Protein AF-A0A259ETI8-F1 (afdb_monomer_lite)

Secondary structure (DSSP, 8-state):
----TT----SSSSS-HHHHHHHHHHHHHHHHHHHHHHHHHHHHHHHHHHHHHHHHHHHS-TT--S--HHHHHHHHHHHHHHHHHHHHHHHHHHHHHHHHHHHHHHHHHHHHHHHHHHHHHHHHHHHHHHHHHHHHHHHHHHHHHHHHHHHHHHHHHHHHHHHHHHHHHTSTTGGGS-----HHHHHHHHHHHHHHHHHHHHHHHHHHHHHHHTTHHHHHHHHHHHHHHHHHHHHHHHHHHHHTTTHHHHHHHHHHHHHH-TTS-TT---PPPPHHHHHHHHHHHHHHHHT-

Foldseek 3Di:
DDDDPPPDPPPDDPDFPLRVLVVVLVVLVVVLVVLVVVLVVLVVQLVVLVVVLVVVVVPDDPPDDDDDPVNVVSVVSNVVSVVSNVVSVVSNVVSVVSNVVSVLLNCLVVLLVVLVVLLVVLVVLVVVLVVVLVVLVVVLVVLVVQLVVLVVQLVVLVVVLVVVVVVQVVDPPNPPDDDDRPPSNVVSVVSNVVSVVVNVVSVVVSVVSVVVCPCSVVSNVVSVVSNVSSVVSVVVSVVSSVCVVVVVVQLVVLVVVCVVPVPGDSVDDDDDDDPVVVVVVVVVVVVVSVVD

pLDDT: mean 88.19, std 14.14, range [33.75, 98.12]

Radius of gyration: 41.2 Å; chains: 1; bounding box: 85×80×112 Å

Sequence (292 aa):
MRLNPFSKKSAGSSSGYYARIKAEFDQAERELAKTRKAHAQAQADYDAERAEYQRIKDSLNPRRVERSPQEDRQWARVTAAHDIVQPLASQLRSLEEQVRELRPIVEAPAKLQEAQAALKALSQKDRQTQAERERLQGQIAKIEARLAKAEVKVKEETLVASQQWADSTDSDEAAQTAFAPPAALMQAEIEVRMAKTSLEALQQQLQAVDASRVDLPQARHDARRAYQYARYLVSDIEMREQLEPLLPVIARATSAAYDWSPYLEQRKHVIKLSDELVAQASRQLDAELEQL

Structure (mmCIF, N/CA/C/O backbone):
data_AF-A0A259ETI8-F1
#
_entry.id   AF-A0A259ETI8-F1
#
loop_
_atom_site.group_PDB
_atom_site.id
_atom_site.type_symbol
_atom_site.label_atom_id
_atom_site.label_alt_id
_atom_site.label_comp_id
_atom_site.label_asym_id
_atom_site.label_entity_id
_atom_site.label_seq_id
_atom_site.pdbx_PDB_ins_code
_atom_site.Cartn_x
_atom_site.Cartn_y
_atom_site.Cartn_z
_atom_site.occupancy
_atom_site.B_iso_or_equiv
_atom_site.auth_seq_id
_atom_site.auth_comp_id
_atom_site.auth_asym_id
_atom_site.auth_atom_id
_atom_site.pdbx_PDB_model_num
ATOM 1 N N . MET A 1 1 ? -28.948 24.422 -8.466 1.00 33.75 1 MET A N 1
ATOM 2 C CA . MET A 1 1 ? -28.728 23.720 -9.750 1.00 33.75 1 MET A CA 1
ATOM 3 C C . MET A 1 1 ? -27.524 22.805 -9.586 1.00 33.75 1 MET A C 1
ATOM 5 O O . MET A 1 1 ? -26.441 23.306 -9.320 1.00 33.75 1 MET A O 1
ATOM 9 N N . ARG A 1 2 ? -27.715 21.480 -9.637 1.00 35.41 2 ARG A N 1
ATOM 10 C CA . ARG A 1 2 ? -26.613 20.505 -9.595 1.00 35.41 2 ARG A CA 1
ATOM 11 C C . ARG A 1 2 ? -25.928 20.502 -10.963 1.00 35.41 2 ARG A C 1
ATOM 13 O O . ARG A 1 2 ? -26.500 19.998 -11.924 1.00 35.41 2 ARG A O 1
ATOM 20 N N . LEU A 1 3 ? -24.746 21.103 -11.059 1.00 42.19 3 LEU A N 1
ATOM 21 C CA . LEU A 1 3 ? -23.876 20.951 -12.223 1.00 42.19 3 LEU A CA 1
ATOM 22 C C . LEU A 1 3 ? -23.256 19.553 -12.149 1.00 42.19 3 LEU A C 1
ATOM 24 O O . LEU A 1 3 ? -22.399 19.293 -11.314 1.00 42.19 3 LEU A O 1
ATOM 28 N N . ASN A 1 4 ? -23.756 18.644 -12.984 1.00 36.78 4 ASN A N 1
ATOM 29 C CA . ASN A 1 4 ? -23.144 17.344 -13.236 1.00 36.78 4 ASN A CA 1
ATOM 30 C C . ASN A 1 4 ? -21.788 17.566 -13.932 1.00 36.78 4 ASN A C 1
ATOM 32 O O . ASN A 1 4 ? -21.791 18.045 -15.067 1.00 36.78 4 ASN A O 1
ATOM 36 N N . PRO A 1 5 ? -20.645 17.179 -13.339 1.00 47.66 5 PRO A N 1
ATOM 37 C CA . PRO A 1 5 ? -19.340 17.330 -13.987 1.00 47.66 5 PRO A CA 1
ATOM 38 C C . PRO A 1 5 ? -19.081 16.284 -15.091 1.00 47.66 5 PRO A C 1
ATOM 40 O O . PRO A 1 5 ? -18.037 16.312 -15.729 1.00 47.66 5 PRO A O 1
ATOM 43 N N . PHE A 1 6 ? -20.029 15.380 -15.373 1.00 55.75 6 PHE A N 1
ATOM 44 C CA . PHE A 1 6 ? -19.848 14.284 -16.338 1.00 55.75 6 PHE A CA 1
ATOM 45 C C . PHE A 1 6 ? -20.495 14.498 -17.714 1.00 55.75 6 PHE A C 1
ATOM 47 O O . PHE A 1 6 ? -20.444 13.603 -18.557 1.00 55.75 6 PHE A O 1
ATOM 54 N N . SER A 1 7 ? -21.087 15.663 -17.999 1.00 41.25 7 SER A N 1
ATOM 55 C CA . SER A 1 7 ? -21.644 15.937 -19.331 1.00 41.25 7 SER A CA 1
ATOM 56 C C . SER A 1 7 ? -20.811 16.960 -20.095 1.00 41.25 7 SER A C 1
ATOM 58 O O . SER A 1 7 ? -21.146 18.143 -20.119 1.00 41.25 7 SER A O 1
ATOM 60 N N . LYS A 1 8 ? -19.743 16.480 -20.740 1.00 41.62 8 LYS A N 1
ATOM 61 C CA . LYS A 1 8 ? -19.393 16.770 -22.144 1.00 41.62 8 LYS A CA 1
ATOM 62 C C . LYS A 1 8 ? -18.046 16.121 -22.467 1.00 41.62 8 LYS A C 1
ATOM 64 O O . LYS A 1 8 ? -16.991 16.700 -22.254 1.00 41.62 8 LYS A O 1
ATOM 69 N N . LYS A 1 9 ? -18.111 14.921 -23.051 1.00 45.47 9 LYS A N 1
ATOM 70 C CA . LYS A 1 9 ? -17.072 14.436 -23.965 1.00 45.47 9 LYS A CA 1
ATOM 71 C C . LYS A 1 9 ? -16.970 15.459 -25.102 1.00 45.47 9 LYS A C 1
ATOM 73 O O . LYS A 1 9 ? -17.832 15.471 -25.979 1.00 45.47 9 LYS A O 1
ATOM 78 N N . SER A 1 10 ? -15.985 16.350 -25.069 1.00 38.44 10 SER A N 1
ATOM 79 C CA . SER A 1 10 ? -15.610 17.124 -26.249 1.00 38.44 10 SER A CA 1
ATOM 80 C C . SER A 1 10 ? -14.895 16.178 -27.211 1.00 38.44 10 SER A C 1
ATOM 82 O O . SER A 1 10 ? -13.828 15.636 -26.933 1.00 38.44 10 SER A O 1
ATOM 84 N N . ALA A 1 11 ? -15.560 15.920 -28.331 1.00 38.56 11 ALA A N 1
ATOM 85 C CA . ALA A 1 11 ? -15.029 15.189 -29.462 1.00 38.56 11 ALA A CA 1
ATOM 86 C C . ALA A 1 11 ? -13.796 15.921 -30.017 1.00 38.56 11 ALA A C 1
ATOM 88 O O . ALA A 1 11 ? -13.891 17.104 -30.340 1.00 38.56 11 ALA A O 1
ATOM 89 N N . GLY A 1 12 ? -12.661 15.221 -30.130 1.00 36.62 12 GLY A N 1
ATOM 90 C CA . GLY A 1 12 ? -11.491 15.740 -30.846 1.00 36.62 12 GLY A CA 1
ATOM 91 C C . GLY A 1 12 ? -10.108 15.487 -30.241 1.00 36.62 12 GLY A C 1
ATOM 92 O O . GLY A 1 12 ? -9.178 16.159 -30.653 1.00 36.62 12 GLY A O 1
ATOM 93 N N . SER A 1 13 ? -9.925 14.569 -29.289 1.00 39.41 13 SER A N 1
ATOM 94 C CA . SER A 1 13 ? -8.622 13.926 -29.052 1.00 39.41 13 SER A CA 1
ATOM 95 C C . SER A 1 13 ? -8.831 12.635 -28.267 1.00 39.41 13 SER A C 1
ATOM 97 O O . SER A 1 13 ? -9.558 12.589 -27.277 1.00 39.41 13 SER A O 1
ATOM 99 N N . SER A 1 14 ? -8.258 11.556 -28.773 1.00 45.19 14 SER A N 1
ATOM 100 C CA . SER A 1 14 ? -8.254 10.224 -28.189 1.00 45.19 14 SER A CA 1
ATOM 101 C C . SER A 1 14 ? -7.644 10.226 -26.784 1.00 45.19 14 SER A C 1
ATOM 103 O O . SER A 1 14 ? -6.476 10.571 -26.647 1.00 45.19 14 SER A O 1
ATOM 105 N N . SER A 1 15 ? -8.394 9.722 -25.796 1.00 56.00 15 SER A N 1
ATOM 106 C CA . SER A 1 15 ? -7.891 9.287 -24.482 1.00 56.00 15 SER A CA 1
ATOM 107 C C . SER A 1 15 ? -7.354 10.419 -23.577 1.00 56.00 15 SER A C 1
ATOM 109 O O . SER A 1 15 ? -6.314 11.012 -23.852 1.00 56.00 15 SER A O 1
ATOM 111 N N . GLY A 1 16 ? -8.061 10.723 -22.477 1.00 80.44 16 GLY A N 1
ATOM 112 C CA . GLY A 1 16 ? -7.645 11.741 -21.493 1.00 80.44 16 GLY A CA 1
ATOM 113 C C . GLY A 1 16 ? -6.244 11.495 -20.913 1.00 80.44 16 GLY A C 1
ATOM 114 O O . GLY A 1 16 ? -5.705 10.393 -21.053 1.00 80.44 16 GLY A O 1
ATOM 115 N N . TYR A 1 17 ? -5.652 12.516 -20.275 1.00 89.94 17 TYR A N 1
ATOM 116 C CA . TYR A 1 17 ? -4.287 12.475 -19.726 1.00 89.94 17 TYR A CA 1
ATOM 117 C C . TYR A 1 17 ? -3.977 11.172 -18.975 1.00 89.94 17 TYR A C 1
ATOM 119 O O . TYR A 1 17 ? -2.989 10.518 -19.307 1.00 89.94 17 TYR A O 1
ATOM 127 N N . TYR A 1 18 ? -4.839 10.719 -18.054 1.00 91.50 18 TYR A N 1
ATOM 128 C CA . TYR A 1 18 ? -4.590 9.476 -17.314 1.00 91.50 18 TYR A CA 1
ATOM 129 C C . TYR A 1 18 ? -4.459 8.258 -18.230 1.00 91.50 18 TYR A C 1
ATOM 131 O O . TYR A 1 18 ? -3.558 7.434 -18.083 1.00 91.50 18 TYR A O 1
ATOM 139 N N . ALA A 1 19 ? -5.356 8.140 -19.204 1.00 91.75 19 ALA A N 1
ATOM 140 C CA . ALA A 1 19 ? -5.390 6.993 -20.092 1.00 91.75 19 ALA A CA 1
ATOM 141 C C . ALA A 1 19 ? -4.213 6.997 -21.088 1.00 91.75 19 ALA A C 1
ATOM 143 O O . ALA A 1 19 ? -3.754 5.926 -21.484 1.00 91.75 19 ALA A O 1
ATOM 144 N N . ARG A 1 20 ? -3.670 8.172 -21.436 1.00 93.44 20 ARG A N 1
ATOM 145 C CA . ARG A 1 20 ? -2.390 8.290 -22.157 1.00 93.44 20 ARG A CA 1
ATOM 146 C C . ARG A 1 20 ? -1.217 7.816 -21.303 1.00 93.44 20 ARG A C 1
ATOM 148 O O . ARG A 1 20 ? -0.478 6.946 -21.746 1.00 93.44 20 ARG A O 1
ATOM 155 N N . ILE A 1 21 ? -1.103 8.316 -20.073 1.00 94.75 21 ILE A N 1
ATOM 156 C CA . ILE A 1 21 ? -0.051 7.911 -19.127 1.00 94.75 21 ILE A CA 1
ATOM 157 C C . ILE A 1 21 ? -0.089 6.403 -18.864 1.00 94.75 21 ILE A C 1
ATOM 159 O O . ILE A 1 21 ? 0.948 5.744 -18.845 1.00 94.75 21 ILE A O 1
ATOM 163 N N . LYS A 1 22 ? -1.286 5.827 -18.729 1.00 95.19 22 LYS A N 1
ATOM 164 C CA . LYS A 1 22 ? -1.459 4.381 -18.588 1.00 95.19 22 LYS A CA 1
ATOM 165 C C . LYS A 1 22 ? -0.964 3.615 -19.817 1.00 95.19 22 LYS A C 1
ATOM 167 O O . LYS A 1 22 ? -0.262 2.622 -19.668 1.00 95.19 22 LYS A O 1
ATOM 172 N N . ALA A 1 23 ? -1.286 4.081 -21.023 1.00 96.00 23 ALA A N 1
ATOM 173 C CA . ALA A 1 23 ? -0.799 3.454 -22.249 1.00 96.00 23 ALA A CA 1
ATOM 174 C C . ALA A 1 23 ? 0.734 3.545 -22.385 1.00 96.00 23 ALA A C 1
ATOM 176 O O . ALA A 1 23 ? 1.365 2.569 -22.792 1.00 96.00 23 ALA A O 1
ATOM 177 N N . GLU A 1 24 ? 1.327 4.686 -22.016 1.00 96.25 24 GLU A N 1
ATOM 178 C CA . GLU A 1 24 ? 2.783 4.881 -21.974 1.00 96.25 24 GLU A CA 1
ATOM 179 C C . GLU A 1 24 ? 3.450 3.941 -20.964 1.00 96.25 24 GLU A C 1
ATOM 181 O O . GLU A 1 24 ? 4.457 3.315 -21.287 1.00 96.25 24 GLU A O 1
ATOM 186 N N . PHE A 1 25 ? 2.858 3.776 -19.779 1.00 97.56 25 PHE A N 1
ATOM 187 C CA . PHE A 1 25 ? 3.317 2.825 -18.768 1.00 97.56 25 PHE A CA 1
ATOM 188 C C . PHE A 1 25 ? 3.269 1.379 -19.279 1.00 97.56 25 PHE A C 1
ATOM 190 O O . PHE A 1 25 ? 4.287 0.690 -19.260 1.00 97.56 25 PHE A O 1
ATOM 197 N N . ASP A 1 26 ? 2.130 0.941 -19.827 1.00 97.06 26 ASP A N 1
ATOM 198 C CA . ASP A 1 26 ? 1.964 -0.414 -20.368 1.00 97.06 26 ASP A CA 1
ATOM 199 C C . ASP A 1 26 ? 2.932 -0.681 -21.541 1.00 97.06 26 ASP A C 1
ATOM 201 O O . ASP A 1 26 ? 3.395 -1.803 -21.768 1.00 97.06 26 ASP A O 1
ATOM 205 N N . GLN A 1 27 ? 3.237 0.340 -22.347 1.00 97.25 27 GLN A N 1
ATOM 206 C CA . GLN A 1 27 ? 4.253 0.252 -23.394 1.00 97.25 27 GLN A CA 1
ATOM 207 C C . GLN A 1 27 ? 5.665 0.141 -22.806 1.00 97.25 27 GLN A C 1
ATOM 209 O O . GLN A 1 27 ? 6.416 -0.742 -23.226 1.00 97.25 27 GLN A O 1
ATOM 214 N N . ALA A 1 28 ? 6.012 0.985 -21.833 1.00 97.12 28 ALA A N 1
ATOM 215 C CA . ALA A 1 28 ? 7.313 0.967 -21.176 1.00 97.12 28 ALA A CA 1
ATOM 216 C C . ALA A 1 28 ? 7.575 -0.373 -20.472 1.00 97.12 28 ALA A C 1
ATOM 218 O O . ALA A 1 28 ? 8.664 -0.922 -20.610 1.00 97.12 28 ALA A O 1
ATOM 219 N N . GLU A 1 29 ? 6.578 -0.965 -19.805 1.00 97.56 29 GLU A N 1
ATOM 220 C CA . GLU A 1 29 ? 6.717 -2.288 -19.181 1.00 97.56 29 GLU A CA 1
ATOM 221 C C . GLU A 1 29 ? 6.954 -3.405 -20.208 1.00 97.56 29 GLU A C 1
ATOM 223 O O . GLU A 1 29 ? 7.806 -4.276 -20.000 1.00 97.56 29 GLU A O 1
ATOM 228 N N . ARG A 1 30 ? 6.252 -3.372 -21.350 1.00 97.62 30 ARG A N 1
ATOM 229 C CA . ARG A 1 30 ? 6.460 -4.344 -22.437 1.00 97.62 30 ARG A CA 1
ATOM 230 C C . ARG A 1 30 ? 7.861 -4.237 -23.038 1.00 97.62 30 ARG A C 1
ATOM 232 O O . ARG A 1 30 ? 8.530 -5.260 -23.207 1.00 97.62 30 ARG A O 1
ATOM 239 N N . GLU A 1 31 ? 8.322 -3.024 -23.330 1.00 97.12 31 GLU A N 1
ATOM 240 C CA . GLU A 1 31 ? 9.671 -2.803 -23.863 1.00 97.12 31 GLU A CA 1
ATOM 241 C C . GLU A 1 31 ? 10.758 -3.097 -22.824 1.00 97.12 31 GLU A C 1
ATOM 243 O O . GLU A 1 31 ? 11.802 -3.644 -23.181 1.00 97.12 31 GLU A O 1
ATOM 248 N N . LEU A 1 32 ? 10.508 -2.837 -21.537 1.00 97.19 32 LEU A N 1
ATOM 249 C CA . LEU A 1 32 ? 11.412 -3.209 -20.449 1.00 97.19 32 LEU A CA 1
ATOM 250 C C . LEU A 1 32 ? 11.579 -4.729 -20.376 1.00 97.19 32 LEU A C 1
ATOM 252 O O . LEU A 1 32 ? 12.705 -5.222 -20.331 1.00 97.19 32 LEU A O 1
ATOM 256 N N . ALA A 1 33 ? 10.479 -5.486 -20.418 1.00 97.00 33 ALA A N 1
ATOM 257 C CA . ALA A 1 33 ? 10.522 -6.947 -20.401 1.00 97.00 33 ALA A CA 1
ATOM 258 C C . ALA A 1 33 ? 11.289 -7.511 -21.610 1.00 97.00 33 ALA A C 1
ATOM 260 O O . ALA A 1 33 ? 12.136 -8.400 -21.467 1.00 97.00 33 ALA A O 1
ATOM 261 N N . LYS A 1 34 ? 11.036 -6.959 -22.802 1.00 97.50 34 LYS A N 1
ATOM 262 C CA . LYS A 1 34 ? 11.722 -7.338 -24.043 1.00 97.50 34 LYS A CA 1
ATOM 263 C C . LYS A 1 34 ? 13.218 -7.011 -23.995 1.00 97.50 34 LYS A C 1
ATOM 265 O O . LYS A 1 34 ? 14.039 -7.888 -24.265 1.00 97.50 34 LYS A O 1
ATOM 270 N N . THR A 1 35 ? 13.572 -5.787 -23.610 1.00 97.06 35 THR A N 1
ATOM 271 C CA . THR A 1 35 ? 14.963 -5.314 -23.511 1.00 97.06 35 THR A CA 1
ATOM 272 C C . THR A 1 35 ? 15.728 -6.078 -22.442 1.00 97.06 35 THR A C 1
ATOM 274 O O . THR A 1 35 ? 16.864 -6.473 -22.678 1.00 97.06 35 THR A O 1
ATOM 277 N N . ARG A 1 36 ? 15.103 -6.392 -21.301 1.00 97.69 36 ARG A N 1
ATOM 278 C CA . ARG A 1 36 ? 15.715 -7.220 -20.253 1.00 97.69 36 ARG A CA 1
ATOM 279 C C . ARG A 1 36 ? 16.052 -8.621 -20.759 1.00 97.69 36 ARG A C 1
ATOM 281 O O . ARG A 1 36 ? 17.140 -9.115 -20.476 1.00 97.69 36 ARG A O 1
ATOM 288 N N . LYS A 1 37 ? 15.167 -9.245 -21.545 1.00 97.69 37 LYS A N 1
ATOM 289 C CA . LYS A 1 37 ? 15.452 -10.543 -22.178 1.00 97.69 37 LYS A CA 1
ATOM 290 C C . LYS A 1 37 ? 16.598 -10.443 -23.192 1.00 97.69 37 LYS A C 1
ATOM 292 O O . LYS A 1 37 ? 17.486 -11.290 -23.179 1.00 97.69 37 LYS A O 1
ATOM 297 N N . ALA A 1 38 ? 16.593 -9.414 -24.040 1.00 96.56 38 ALA A N 1
ATOM 298 C CA . ALA A 1 38 ? 17.652 -9.186 -25.025 1.00 96.56 38 ALA A CA 1
ATOM 299 C C . ALA A 1 38 ? 19.012 -8.917 -24.359 1.00 96.56 38 ALA A C 1
ATOM 301 O O . ALA A 1 38 ? 20.013 -9.503 -24.756 1.00 96.56 38 ALA A O 1
ATOM 302 N N . HIS A 1 39 ? 19.035 -8.097 -23.305 1.00 97.69 39 HIS A N 1
ATOM 303 C CA . HIS A 1 39 ? 20.227 -7.828 -22.506 1.00 97.69 39 HIS A CA 1
ATOM 304 C C . HIS A 1 39 ? 20.758 -9.103 -21.848 1.00 97.69 39 HIS A C 1
ATOM 306 O O . HIS A 1 39 ? 21.952 -9.355 -21.905 1.00 97.69 39 HIS A O 1
ATOM 312 N N . ALA A 1 40 ? 19.892 -9.929 -21.249 1.00 97.56 40 ALA A N 1
ATOM 313 C CA . ALA A 1 40 ? 20.314 -11.186 -20.632 1.00 97.56 40 ALA A CA 1
ATOM 314 C C . ALA A 1 40 ? 20.975 -12.138 -21.645 1.00 97.56 40 ALA A C 1
ATOM 316 O O . ALA A 1 40 ? 22.001 -12.737 -21.333 1.00 97.56 40 ALA A O 1
ATOM 317 N N . GLN A 1 41 ? 20.425 -12.234 -22.861 1.00 97.00 41 GLN A N 1
ATOM 318 C CA . GLN A 1 41 ? 21.031 -13.022 -23.935 1.00 97.00 41 GLN A CA 1
ATOM 319 C C . GLN A 1 41 ? 22.380 -12.439 -24.376 1.00 97.00 41 GLN A C 1
ATOM 321 O O . GLN A 1 41 ? 23.375 -13.154 -24.382 1.00 97.00 41 GLN A O 1
ATOM 326 N N . ALA A 1 42 ? 22.435 -11.139 -24.681 1.00 96.88 42 ALA A N 1
ATOM 327 C CA . ALA A 1 42 ? 23.665 -10.479 -25.116 1.00 96.88 42 ALA A CA 1
ATOM 328 C C . ALA A 1 42 ? 24.770 -10.539 -24.047 1.00 96.88 42 ALA A C 1
ATOM 330 O O . ALA A 1 42 ? 25.944 -10.695 -24.371 1.00 96.88 42 ALA A O 1
ATOM 331 N N . GLN A 1 43 ? 24.394 -10.453 -22.768 1.00 97.38 43 GLN A N 1
ATOM 332 C CA . GLN A 1 43 ? 25.310 -10.598 -21.642 1.00 97.38 43 GLN A CA 1
ATOM 333 C C . GLN A 1 43 ? 25.876 -12.021 -21.565 1.00 97.38 43 GLN A C 1
ATOM 335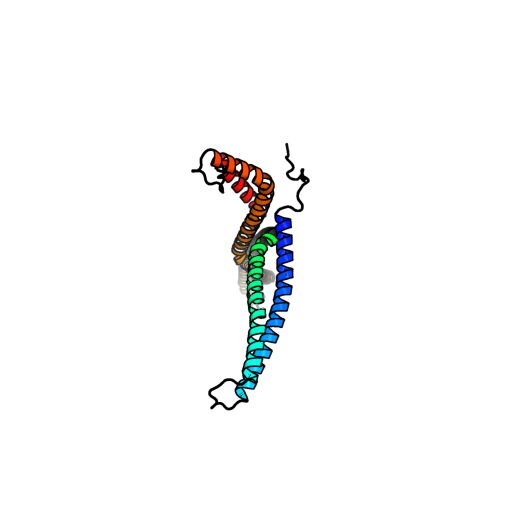 O O . GLN A 1 43 ? 27.080 -12.178 -21.395 1.00 97.38 43 GLN A O 1
ATOM 340 N N . ALA A 1 44 ? 25.037 -13.047 -21.742 1.00 97.81 44 ALA A N 1
ATOM 341 C CA . ALA A 1 44 ? 25.492 -14.435 -21.779 1.00 97.81 44 ALA A CA 1
ATOM 342 C C . ALA A 1 44 ? 26.455 -14.693 -22.951 1.00 97.81 44 ALA A C 1
ATOM 344 O O . ALA A 1 44 ? 27.480 -15.349 -22.764 1.00 97.81 44 ALA A O 1
ATOM 345 N N . ASP A 1 45 ? 26.163 -14.134 -24.129 1.00 96.19 45 ASP A N 1
ATOM 346 C CA . ASP A 1 45 ? 27.029 -14.236 -25.307 1.00 96.19 45 ASP A CA 1
ATOM 347 C C . ASP A 1 45 ? 28.373 -13.518 -25.067 1.00 96.19 45 ASP A C 1
ATOM 349 O O . ASP A 1 45 ? 29.436 -14.086 -25.315 1.00 96.19 45 ASP A O 1
ATOM 353 N N . TYR A 1 46 ? 28.354 -12.306 -24.496 1.00 97.25 46 TYR A N 1
ATOM 354 C CA . TYR A 1 46 ? 29.566 -11.579 -24.100 1.00 97.25 46 TYR A CA 1
ATOM 355 C C . TYR A 1 46 ? 30.406 -12.356 -23.077 1.00 97.25 46 TYR A C 1
ATOM 357 O O . TYR A 1 46 ? 31.625 -12.463 -23.232 1.00 97.25 46 TYR A O 1
ATOM 365 N N . ASP A 1 47 ? 29.776 -12.924 -22.047 1.00 97.31 47 ASP A N 1
ATOM 366 C CA . ASP A 1 47 ? 30.470 -13.694 -21.015 1.00 97.31 47 ASP A CA 1
ATOM 367 C C . ASP A 1 47 ? 31.074 -14.987 -21.587 1.00 97.31 47 ASP A C 1
ATOM 369 O O . ASP A 1 47 ? 32.189 -15.360 -21.211 1.00 97.31 47 ASP A O 1
ATOM 373 N N . ALA A 1 48 ? 30.399 -15.631 -22.545 1.00 97.50 48 ALA A N 1
ATOM 374 C CA . ALA A 1 48 ? 30.922 -16.790 -23.265 1.00 97.50 48 ALA A CA 1
ATOM 375 C C . ALA A 1 48 ? 32.150 -16.433 -24.122 1.00 97.50 48 ALA A C 1
ATOM 377 O O . ALA A 1 48 ? 33.191 -17.085 -24.002 1.00 97.50 48 ALA A O 1
ATOM 378 N N . GLU A 1 49 ? 32.074 -15.371 -24.932 1.00 96.12 49 GLU A N 1
ATOM 379 C CA . GLU A 1 49 ? 33.193 -14.908 -25.766 1.00 96.12 49 GLU A CA 1
ATOM 380 C C . GLU A 1 49 ? 34.388 -14.455 -24.909 1.00 96.12 49 GLU A C 1
ATOM 382 O O . GLU A 1 49 ? 35.552 -14.700 -25.253 1.00 96.12 49 GLU A O 1
ATOM 387 N N . ARG A 1 50 ? 34.117 -13.830 -23.756 1.00 96.31 50 ARG A N 1
ATOM 388 C CA . ARG A 1 50 ? 35.139 -13.407 -22.791 1.00 96.31 50 ARG A CA 1
ATOM 389 C C . ARG A 1 50 ? 35.795 -14.593 -22.088 1.00 96.31 50 ARG A C 1
ATOM 391 O O . ARG A 1 50 ? 37.012 -14.579 -21.895 1.00 96.31 50 ARG A O 1
ATOM 398 N N . ALA A 1 51 ? 35.024 -15.615 -21.720 1.00 96.69 51 ALA A N 1
ATOM 399 C CA . ALA A 1 51 ? 35.560 -16.848 -21.152 1.00 96.69 51 ALA A CA 1
ATOM 400 C C . ALA A 1 51 ? 36.463 -17.574 -22.158 1.00 96.69 51 ALA A C 1
ATOM 402 O O . ALA A 1 51 ? 37.539 -18.041 -21.791 1.00 96.69 51 ALA A O 1
ATOM 403 N N . GLU A 1 52 ? 36.072 -17.614 -23.432 1.00 94.44 52 GLU A N 1
ATOM 404 C CA . GLU A 1 52 ? 36.881 -18.221 -24.490 1.00 94.44 52 GLU A CA 1
ATOM 405 C C . GLU A 1 52 ? 38.173 -17.436 -24.760 1.00 94.44 52 GLU A C 1
ATOM 407 O O . GLU A 1 52 ? 39.248 -18.027 -24.862 1.00 94.44 52 GLU A O 1
ATOM 412 N N . TYR A 1 53 ? 38.110 -16.099 -24.766 1.00 93.88 53 TYR A N 1
ATOM 413 C CA . TYR A 1 53 ? 39.308 -15.253 -24.805 1.00 93.88 53 TYR A CA 1
ATOM 414 C C . TYR A 1 53 ? 40.272 -15.574 -23.654 1.00 93.88 53 TYR A C 1
ATOM 416 O O . TYR A 1 53 ? 41.479 -15.707 -23.871 1.00 93.88 53 TYR A O 1
ATOM 424 N N . GLN A 1 54 ? 39.742 -15.738 -22.439 1.00 92.50 54 GLN A N 1
ATOM 425 C CA . GLN A 1 54 ? 40.545 -16.072 -21.267 1.00 92.50 54 GLN A CA 1
ATOM 426 C C . GLN A 1 54 ? 41.186 -17.463 -21.395 1.00 92.50 54 GLN A C 1
ATOM 428 O O . GLN A 1 54 ? 42.380 -17.596 -21.146 1.00 92.50 54 GLN A O 1
ATOM 433 N N . ARG A 1 55 ? 40.449 -18.472 -21.881 1.00 94.00 55 ARG A N 1
ATOM 434 C CA . ARG A 1 55 ? 40.998 -19.816 -22.147 1.00 94.00 55 ARG A CA 1
ATOM 435 C C . ARG A 1 55 ? 42.129 -19.798 -23.168 1.00 94.00 55 ARG A C 1
ATOM 437 O O . ARG A 1 55 ? 43.154 -20.438 -22.947 1.00 94.00 55 ARG A O 1
ATOM 444 N N . ILE A 1 56 ? 41.959 -19.065 -24.272 1.00 91.88 56 ILE A N 1
ATOM 445 C CA . ILE A 1 56 ? 43.004 -18.920 -25.294 1.00 91.88 56 ILE A CA 1
ATOM 446 C C . ILE A 1 56 ? 44.251 -18.312 -24.658 1.00 91.88 56 ILE A C 1
ATOM 448 O O . ILE A 1 56 ? 45.333 -18.879 -24.793 1.00 91.88 56 ILE A O 1
ATOM 452 N N . LYS A 1 57 ? 44.099 -17.219 -23.907 1.00 88.38 57 LYS A N 1
ATOM 453 C CA . LYS A 1 57 ? 45.208 -16.567 -23.204 1.00 88.38 57 LYS A CA 1
ATOM 454 C C . LYS A 1 57 ? 45.928 -17.521 -22.241 1.00 88.38 57 LYS A C 1
ATOM 456 O O . LYS A 1 57 ? 47.155 -17.556 -22.238 1.00 88.38 57 LYS A O 1
ATOM 461 N N . ASP A 1 58 ? 45.183 -18.312 -21.473 1.00 89.75 58 ASP A N 1
ATOM 462 C CA . ASP A 1 58 ? 45.736 -19.242 -20.479 1.00 89.75 58 ASP A CA 1
ATOM 463 C C . ASP A 1 58 ? 46.439 -20.457 -21.115 1.00 89.75 58 ASP A C 1
ATOM 465 O O . ASP A 1 58 ? 47.343 -21.036 -20.516 1.00 89.75 58 ASP A O 1
ATOM 469 N N . SER A 1 59 ? 46.063 -20.832 -22.343 1.00 87.50 59 SER A N 1
ATOM 470 C CA . SER A 1 59 ? 46.702 -21.922 -23.100 1.00 87.50 59 SER A CA 1
ATOM 471 C C . SER A 1 59 ? 48.051 -21.546 -23.733 1.00 87.50 59 SER A C 1
ATOM 473 O O . SER A 1 59 ? 48.795 -22.420 -24.183 1.00 87.50 59 SER A O 1
ATOM 475 N N . LEU A 1 60 ? 48.372 -20.250 -23.791 1.00 84.62 60 LEU A N 1
ATOM 476 C CA . LEU A 1 60 ? 49.574 -19.729 -24.439 1.00 84.62 60 LEU A CA 1
ATOM 477 C C . LEU A 1 60 ? 50.748 -19.608 -23.458 1.00 84.62 60 LEU A C 1
ATOM 479 O O . LEU A 1 60 ? 50.587 -19.549 -22.242 1.00 84.62 60 LEU A O 1
ATOM 483 N N . ASN A 1 61 ? 51.971 -19.555 -23.998 1.00 80.44 61 ASN A N 1
ATOM 484 C CA . ASN A 1 61 ? 53.182 -19.437 -23.186 1.00 80.44 61 ASN A CA 1
ATOM 485 C C . ASN A 1 61 ? 53.183 -18.113 -22.384 1.00 80.44 61 ASN A C 1
ATOM 487 O O . ASN A 1 61 ? 53.227 -17.043 -23.000 1.00 80.44 61 ASN A O 1
ATOM 491 N N . PRO A 1 62 ? 53.242 -18.155 -21.038 1.00 74.69 62 PRO A N 1
ATOM 492 C CA . PRO A 1 62 ? 53.186 -16.961 -20.191 1.00 74.69 62 PRO A CA 1
ATOM 493 C C . PRO A 1 62 ? 54.404 -16.033 -20.327 1.00 74.69 62 PRO A C 1
ATOM 495 O O . PRO A 1 62 ? 54.366 -14.904 -19.851 1.00 74.69 62 PRO A O 1
ATOM 498 N N . ARG A 1 63 ? 55.494 -16.478 -20.972 1.00 79.06 63 ARG A N 1
ATOM 499 C CA . ARG A 1 63 ? 56.691 -15.655 -21.243 1.00 79.06 63 ARG A CA 1
ATOM 500 C C . ARG A 1 63 ? 56.628 -14.889 -22.568 1.00 79.06 63 ARG A C 1
ATOM 502 O O . ARG A 1 63 ? 57.626 -14.303 -22.983 1.00 79.06 63 ARG A O 1
ATOM 509 N N . ARG A 1 64 ? 55.497 -14.934 -23.272 1.00 77.88 64 ARG A N 1
ATOM 510 C CA . ARG A 1 64 ? 55.331 -14.263 -24.561 1.00 77.88 64 ARG A CA 1
ATOM 511 C C . ARG A 1 64 ? 55.082 -12.760 -24.381 1.00 77.88 64 ARG A C 1
ATOM 513 O O . ARG A 1 64 ? 54.360 -12.354 -23.480 1.00 77.88 64 ARG A O 1
ATOM 520 N N . VAL A 1 65 ? 55.678 -11.954 -25.264 1.00 71.56 65 VAL A N 1
ATOM 521 C CA . VAL A 1 65 ? 55.621 -10.479 -25.219 1.00 71.56 65 VAL A CA 1
ATOM 522 C C . VAL A 1 65 ? 54.510 -9.900 -26.106 1.00 71.56 65 VAL A C 1
ATOM 524 O O . VAL A 1 65 ? 53.954 -8.853 -25.796 1.00 71.56 65 VAL A O 1
ATOM 527 N N . GLU A 1 66 ? 54.154 -10.580 -27.194 1.00 79.69 66 GLU A N 1
ATOM 528 C CA . GLU A 1 66 ? 53.161 -10.101 -28.166 1.00 79.69 66 GLU A CA 1
ATOM 529 C C . GLU A 1 66 ? 51.818 -10.824 -28.018 1.00 79.69 66 GLU A C 1
ATOM 531 O O . GLU A 1 66 ? 51.761 -11.885 -27.400 1.00 79.69 66 GLU A O 1
ATOM 536 N N . ARG A 1 67 ? 50.744 -10.284 -28.613 1.00 78.75 67 ARG A N 1
ATOM 537 C CA . ARG A 1 67 ? 49.418 -10.925 -28.711 1.00 78.75 67 ARG A CA 1
ATOM 538 C C . ARG A 1 67 ? 49.304 -11.738 -30.005 1.00 78.75 67 ARG A C 1
ATOM 540 O O . ARG A 1 67 ? 49.962 -11.439 -30.995 1.00 78.75 67 ARG A O 1
ATOM 547 N N . SER A 1 68 ? 48.631 -12.886 -29.967 1.00 86.44 68 SER A N 1
ATOM 548 C CA . SER A 1 68 ? 48.583 -13.849 -31.077 1.00 86.44 68 SER A CA 1
ATOM 549 C C . SER A 1 68 ? 47.456 -13.480 -32.036 1.00 86.44 68 SER A C 1
ATOM 551 O O . SER A 1 68 ? 46.444 -12.934 -31.595 1.00 86.44 68 SER A O 1
ATOM 553 N N . PRO A 1 69 ? 47.546 -13.860 -33.323 1.00 88.00 69 PRO A N 1
ATOM 554 C CA . PRO A 1 69 ? 46.451 -13.637 -34.266 1.00 88.00 69 PRO A CA 1
ATOM 555 C C . PRO A 1 69 ? 45.118 -14.256 -33.813 1.00 88.00 69 PRO A C 1
ATOM 557 O O . PRO A 1 69 ? 44.050 -13.768 -34.176 1.00 88.00 69 PRO A O 1
ATOM 560 N N . GLN A 1 70 ? 45.164 -15.337 -33.027 1.00 88.50 70 GLN A N 1
ATOM 561 C CA . GLN A 1 70 ? 43.979 -15.971 -32.451 1.00 88.50 70 GLN A CA 1
ATOM 562 C C . GLN A 1 70 ? 43.379 -15.133 -31.313 1.00 88.50 70 GLN A C 1
ATOM 564 O O . GLN A 1 70 ? 42.167 -14.931 -31.290 1.00 88.50 70 GLN A O 1
ATOM 569 N N . GLU A 1 71 ? 44.210 -14.600 -30.414 1.00 90.88 71 GLU A N 1
ATOM 570 C CA . GLU A 1 71 ? 43.771 -13.667 -29.369 1.00 90.88 71 GLU A CA 1
ATOM 571 C C . GLU A 1 71 ? 43.184 -12.382 -29.959 1.00 90.88 71 GLU A C 1
ATOM 573 O O . GLU A 1 71 ? 42.175 -11.907 -29.451 1.00 90.88 71 GLU A O 1
ATOM 578 N N . ASP A 1 72 ? 43.762 -11.832 -31.032 1.00 91.44 72 ASP A N 1
ATOM 579 C CA . ASP A 1 72 ? 43.232 -10.626 -31.686 1.00 91.44 72 ASP A CA 1
ATOM 580 C C . ASP A 1 72 ? 41.854 -10.866 -32.308 1.00 91.44 72 ASP A C 1
ATOM 582 O O . ASP A 1 72 ? 40.934 -10.069 -32.118 1.00 91.44 72 ASP A O 1
ATOM 586 N N . ARG A 1 73 ? 41.677 -11.997 -33.005 1.00 93.25 73 ARG A N 1
ATOM 587 C CA . ARG A 1 73 ? 40.373 -12.387 -33.565 1.00 93.25 73 ARG A CA 1
ATOM 588 C C . ARG A 1 73 ? 39.327 -12.581 -32.473 1.00 93.25 73 ARG A C 1
ATOM 590 O O . ARG A 1 73 ? 38.193 -12.143 -32.642 1.00 93.25 73 ARG A O 1
ATOM 597 N N . GLN A 1 74 ? 39.700 -13.225 -31.369 1.00 93.94 74 GLN A N 1
ATOM 598 C CA . GLN A 1 74 ? 38.780 -13.456 -30.263 1.0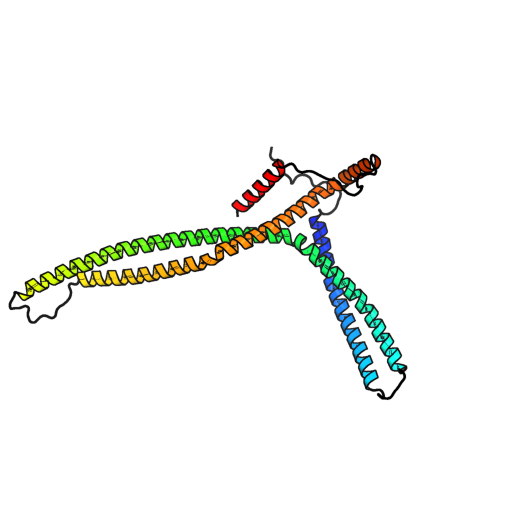0 93.94 74 GLN A CA 1
ATOM 599 C C . GLN A 1 74 ? 38.467 -12.160 -29.506 1.00 93.94 74 GLN A C 1
ATOM 601 O O . GLN A 1 74 ? 37.316 -11.900 -29.170 1.00 93.94 74 GLN A O 1
ATOM 606 N N . TRP A 1 75 ? 39.462 -11.299 -29.297 1.00 93.19 75 TRP A N 1
ATOM 607 C CA . TRP A 1 75 ? 39.265 -9.984 -28.694 1.00 93.19 75 TRP A CA 1
ATOM 608 C C . TRP A 1 75 ? 38.317 -9.113 -29.524 1.00 93.19 75 TRP A C 1
ATOM 610 O O . TRP A 1 75 ? 37.462 -8.438 -28.959 1.00 93.19 75 TRP A O 1
ATOM 620 N N . ALA A 1 76 ? 38.399 -9.172 -30.856 1.00 95.50 76 ALA A N 1
ATOM 621 C CA . ALA A 1 76 ? 37.448 -8.483 -31.727 1.00 95.50 76 ALA A CA 1
ATOM 622 C C . ALA A 1 76 ? 35.996 -8.955 -31.507 1.00 95.50 76 ALA A C 1
ATOM 624 O O . ALA A 1 76 ? 35.086 -8.129 -31.529 1.00 95.50 76 ALA A O 1
ATOM 625 N N . ARG A 1 77 ? 35.771 -10.250 -31.234 1.00 95.31 77 ARG A N 1
ATOM 626 C CA . ARG A 1 77 ? 34.438 -10.788 -30.896 1.00 95.31 77 ARG A CA 1
ATOM 627 C C . ARG A 1 77 ? 33.950 -10.322 -29.530 1.00 95.31 77 ARG A C 1
ATOM 629 O O . ARG A 1 77 ? 32.795 -9.930 -29.415 1.00 95.31 77 ARG A O 1
ATOM 636 N N . VAL A 1 78 ? 34.829 -10.301 -28.526 1.00 96.31 78 VAL A N 1
ATOM 637 C CA . VAL A 1 78 ? 34.513 -9.760 -27.192 1.00 96.31 78 VAL A CA 1
ATOM 638 C C . VAL A 1 78 ? 34.104 -8.292 -27.288 1.00 96.31 78 VAL A C 1
ATOM 640 O O . VAL A 1 78 ? 33.088 -7.909 -26.716 1.00 96.31 78 VAL A O 1
ATOM 643 N N . THR A 1 79 ? 34.855 -7.483 -28.039 1.00 96.19 79 THR A N 1
ATOM 644 C CA . THR A 1 79 ? 34.525 -6.070 -28.270 1.00 96.19 79 THR A CA 1
ATOM 645 C C . THR A 1 79 ? 33.191 -5.928 -29.003 1.00 96.19 79 THR A C 1
ATOM 647 O O . THR A 1 79 ? 32.331 -5.191 -28.539 1.00 96.19 79 THR A O 1
ATOM 650 N N . ALA A 1 80 ? 32.957 -6.697 -30.072 1.00 96.06 80 ALA A N 1
ATOM 651 C CA . ALA A 1 80 ? 31.686 -6.658 -30.798 1.00 96.06 80 ALA A CA 1
ATOM 652 C C . ALA A 1 80 ? 30.485 -7.060 -29.919 1.00 96.06 80 ALA A C 1
ATOM 654 O O . ALA A 1 80 ? 29.432 -6.432 -29.988 1.00 96.06 80 ALA A O 1
ATOM 655 N N . ALA A 1 81 ? 30.636 -8.075 -29.061 1.00 95.50 81 ALA A N 1
ATOM 656 C CA . ALA A 1 81 ? 29.606 -8.458 -28.096 1.00 95.50 81 ALA A CA 1
ATOM 657 C C . ALA A 1 81 ? 29.392 -7.364 -27.032 1.00 95.50 81 ALA A C 1
ATOM 659 O O . ALA A 1 81 ? 28.256 -7.063 -26.666 1.00 95.50 81 ALA A O 1
ATOM 660 N N . HIS A 1 82 ? 30.467 -6.715 -26.576 1.00 95.94 82 HIS A N 1
ATOM 661 C CA . HIS A 1 82 ? 30.396 -5.594 -25.640 1.00 95.94 82 HIS A CA 1
ATOM 662 C C . HIS A 1 82 ? 29.637 -4.390 -26.218 1.00 95.94 82 HIS A C 1
ATOM 664 O O . HIS A 1 82 ? 28.792 -3.810 -25.530 1.00 95.94 82 HIS A O 1
ATOM 670 N N . ASP A 1 83 ? 29.890 -4.061 -27.487 1.00 95.94 83 ASP A N 1
ATOM 671 C CA . ASP A 1 83 ? 29.234 -2.966 -28.209 1.00 95.94 83 ASP A CA 1
ATOM 672 C C . ASP A 1 83 ? 27.714 -3.178 -28.339 1.00 95.94 83 ASP A C 1
ATOM 674 O O . ASP A 1 83 ? 26.964 -2.213 -28.480 1.00 95.94 83 ASP A O 1
ATOM 678 N N . ILE A 1 84 ? 27.238 -4.426 -28.236 1.00 95.50 84 ILE A N 1
ATOM 679 C CA . ILE A 1 84 ? 25.809 -4.773 -28.203 1.00 95.50 84 ILE A CA 1
ATOM 680 C C . ILE A 1 84 ? 25.238 -4.665 -26.779 1.00 95.50 84 ILE A C 1
ATOM 682 O O . ILE A 1 84 ? 24.127 -4.165 -26.592 1.00 95.50 84 ILE A O 1
ATOM 686 N N . VAL A 1 85 ? 25.981 -5.109 -25.761 1.00 97.25 85 VAL A N 1
ATOM 687 C CA . VAL A 1 85 ? 25.530 -5.095 -24.356 1.00 97.25 85 VAL A CA 1
ATOM 688 C C . VAL A 1 85 ? 25.350 -3.667 -23.825 1.00 97.25 85 VAL A C 1
ATOM 690 O O . VAL A 1 85 ? 24.334 -3.365 -23.198 1.00 97.25 85 VAL A O 1
ATOM 693 N N . GLN A 1 86 ? 26.301 -2.768 -24.094 1.00 96.19 86 GLN A N 1
ATOM 694 C CA . GLN A 1 86 ? 26.294 -1.388 -23.582 1.00 96.19 86 GLN A CA 1
ATOM 695 C C . GLN A 1 86 ? 25.021 -0.574 -23.900 1.00 96.19 86 GLN A C 1
ATOM 697 O O . GLN A 1 86 ? 24.424 -0.001 -22.975 1.00 96.19 86 GLN A O 1
ATOM 702 N N . PRO A 1 87 ? 24.551 -0.495 -25.162 1.00 96.94 87 PRO A N 1
ATOM 703 C CA . PRO A 1 87 ? 23.329 0.237 -25.477 1.00 96.94 87 PRO A CA 1
ATOM 704 C C . PRO A 1 87 ? 22.093 -0.409 -24.843 1.00 96.94 87 PRO A C 1
ATOM 706 O O . PRO A 1 87 ? 21.224 0.318 -24.364 1.00 96.94 87 PRO A O 1
ATOM 709 N N . LEU A 1 88 ? 22.028 -1.744 -24.758 1.00 97.25 88 LEU A N 1
ATOM 710 C CA . LEU A 1 88 ? 20.922 -2.449 -24.097 1.00 97.25 88 LEU A CA 1
ATOM 711 C C . LEU A 1 88 ? 20.875 -2.156 -22.592 1.00 97.25 88 LEU A C 1
ATOM 713 O O . LEU A 1 88 ? 19.794 -1.938 -22.049 1.00 97.25 88 LEU A O 1
ATOM 717 N N . ALA A 1 89 ? 22.028 -2.098 -21.920 1.00 96.06 89 ALA A N 1
ATOM 718 C CA . ALA A 1 89 ? 22.110 -1.741 -20.504 1.00 96.06 89 ALA A CA 1
ATOM 719 C C . ALA A 1 89 ? 21.638 -0.298 -20.258 1.00 96.06 89 ALA A C 1
ATOM 721 O O . ALA A 1 89 ? 20.905 -0.019 -19.305 1.00 96.06 89 ALA A O 1
ATOM 722 N N . SER A 1 90 ? 22.021 0.619 -21.150 1.00 96.69 90 SER A N 1
ATOM 723 C CA . SER A 1 90 ? 21.607 2.024 -21.087 1.00 96.69 90 SER A CA 1
ATOM 724 C C . SER A 1 90 ? 20.101 2.190 -21.328 1.00 96.69 90 SER A C 1
ATOM 726 O O . SER A 1 90 ? 19.431 2.902 -20.579 1.00 96.69 90 SER A O 1
ATOM 728 N N . GLN A 1 91 ? 19.551 1.488 -22.325 1.00 96.75 91 GLN A N 1
ATOM 729 C CA . GLN A 1 91 ? 18.110 1.453 -22.600 1.00 96.75 91 GLN A CA 1
ATOM 730 C C . GLN A 1 91 ? 17.323 0.865 -21.429 1.00 96.75 91 GLN A C 1
ATOM 732 O O . GLN A 1 91 ? 16.298 1.422 -21.043 1.00 96.75 91 GLN A O 1
ATOM 737 N N . LEU A 1 92 ? 17.817 -0.220 -20.827 1.00 97.06 92 LEU A N 1
ATOM 738 C CA . LEU A 1 92 ? 17.194 -0.844 -19.666 1.00 97.06 92 LEU A CA 1
ATOM 739 C C . LEU A 1 92 ? 17.102 0.136 -18.494 1.00 97.06 92 LEU A C 1
ATOM 741 O O . LEU A 1 92 ? 16.018 0.309 -17.950 1.00 97.06 92 LEU A O 1
ATOM 745 N N . ARG A 1 93 ? 18.187 0.855 -18.173 1.00 96.81 93 ARG A N 1
ATOM 746 C CA . ARG A 1 93 ? 18.166 1.890 -17.126 1.00 96.81 93 ARG A CA 1
ATOM 747 C C . ARG A 1 93 ? 17.146 2.992 -17.424 1.00 96.81 93 ARG A C 1
ATOM 749 O O . ARG A 1 93 ? 16.422 3.407 -16.526 1.00 96.81 93 ARG A O 1
ATOM 756 N N . SER A 1 94 ? 17.083 3.459 -18.672 1.00 97.31 94 SER A N 1
ATOM 757 C CA . SER A 1 94 ? 16.119 4.490 -19.077 1.00 97.31 94 SER A CA 1
ATOM 758 C C . SER A 1 94 ? 14.670 4.015 -18.940 1.00 97.31 94 SER A C 1
ATOM 760 O O . SER A 1 94 ? 13.820 4.774 -18.484 1.00 97.31 94 SER A O 1
ATOM 762 N N . LEU A 1 95 ? 14.381 2.770 -19.326 1.00 97.38 95 LEU A N 1
ATOM 763 C CA . LEU A 1 95 ? 13.043 2.185 -19.221 1.00 97.38 95 LEU A CA 1
ATOM 764 C C . LEU A 1 95 ? 12.654 1.906 -17.763 1.00 97.38 95 LEU A C 1
ATOM 766 O O . LEU A 1 95 ? 11.506 2.125 -17.390 1.00 97.38 95 LEU A O 1
ATOM 770 N N . GLU A 1 96 ? 13.596 1.460 -16.926 1.00 97.12 96 GLU A N 1
ATOM 771 C CA . GLU A 1 96 ? 13.370 1.283 -15.485 1.00 97.12 96 GLU A CA 1
ATOM 772 C C . GLU A 1 96 ? 13.027 2.613 -14.805 1.00 97.12 96 GLU A C 1
ATOM 774 O O . GLU A 1 96 ? 12.098 2.662 -13.997 1.00 97.12 96 GLU A O 1
ATOM 779 N N . GLU A 1 97 ? 13.722 3.693 -15.169 1.00 97.44 97 GLU A N 1
ATOM 780 C CA . GLU A 1 97 ? 13.425 5.039 -14.679 1.00 97.44 97 GLU A CA 1
ATOM 781 C C . GLU A 1 97 ? 12.033 5.505 -15.126 1.00 97.44 97 GLU A C 1
ATOM 783 O O . GLU A 1 97 ? 11.225 5.912 -14.293 1.00 97.44 97 GLU A O 1
ATOM 788 N N . GLN A 1 98 ? 11.697 5.344 -16.409 1.00 96.88 98 GLN A N 1
ATOM 789 C CA . GLN A 1 98 ? 10.380 5.714 -16.935 1.00 96.88 98 GLN A CA 1
ATOM 790 C C . GLN A 1 98 ? 9.244 4.946 -16.238 1.00 96.88 98 GLN A C 1
ATOM 792 O O . GLN A 1 98 ? 8.243 5.535 -15.833 1.00 96.88 98 GLN A O 1
ATOM 797 N N . VAL A 1 99 ? 9.393 3.631 -16.044 1.00 97.19 99 VAL A N 1
ATOM 798 C CA . VAL A 1 99 ? 8.410 2.825 -15.300 1.00 97.19 99 VAL A CA 1
ATOM 799 C C . VAL A 1 99 ? 8.302 3.306 -13.852 1.00 97.19 99 VAL A C 1
ATOM 801 O O . VAL A 1 99 ? 7.191 3.397 -13.330 1.00 97.19 99 VAL A O 1
ATOM 804 N N . ARG A 1 100 ? 9.421 3.643 -13.199 1.00 97.12 100 ARG A N 1
ATOM 805 C CA . ARG A 1 100 ? 9.440 4.157 -11.821 1.00 97.12 100 ARG A CA 1
ATOM 806 C C . ARG A 1 100 ? 8.675 5.472 -11.684 1.00 97.12 100 ARG A C 1
ATOM 808 O O . ARG A 1 100 ? 7.936 5.628 -10.714 1.00 97.12 100 ARG A O 1
ATOM 815 N N . GLU A 1 101 ? 8.836 6.386 -12.635 1.00 96.06 101 GLU A N 1
ATOM 816 C CA . GLU A 1 101 ? 8.163 7.689 -12.643 1.00 96.06 101 GLU A CA 1
ATOM 817 C C . GLU A 1 101 ? 6.659 7.574 -12.933 1.00 96.06 101 GLU A C 1
ATOM 819 O O . GLU A 1 101 ? 5.848 8.223 -12.270 1.00 96.06 101 GLU A O 1
ATOM 824 N N . LEU A 1 102 ? 6.264 6.723 -13.886 1.00 96.50 102 LEU A N 1
ATOM 825 C CA . LEU A 1 102 ? 4.864 6.584 -14.304 1.00 96.50 102 LEU A CA 1
ATOM 826 C C . LEU A 1 102 ? 4.026 5.730 -13.336 1.00 96.50 102 LEU A C 1
ATOM 828 O O . LEU A 1 102 ? 2.832 5.985 -13.156 1.00 96.50 102 LEU A O 1
ATOM 832 N N . ARG A 1 103 ? 4.641 4.741 -12.674 1.00 97.00 103 ARG A N 1
ATOM 833 C CA . ARG A 1 103 ? 3.975 3.820 -11.737 1.00 97.00 103 ARG A CA 1
ATOM 834 C C . ARG A 1 103 ? 3.092 4.501 -10.684 1.00 97.00 103 ARG A C 1
ATOM 836 O O . ARG A 1 103 ? 1.927 4.112 -10.585 1.00 97.00 103 ARG A O 1
ATOM 843 N N . PRO A 1 104 ? 3.569 5.484 -9.891 1.00 95.44 104 PRO A N 1
ATOM 844 C CA . PRO A 1 104 ? 2.737 6.101 -8.860 1.00 95.44 104 PRO A CA 1
ATOM 845 C C . PRO A 1 104 ? 1.475 6.746 -9.438 1.00 95.44 104 PRO A C 1
ATOM 847 O O . PRO A 1 104 ? 0.429 6.671 -8.804 1.00 95.44 104 PRO A O 1
ATOM 850 N N . ILE A 1 105 ? 1.544 7.318 -10.644 1.00 94.62 105 ILE A N 1
ATOM 851 C CA . ILE A 1 105 ? 0.397 7.946 -11.313 1.00 94.62 105 ILE A CA 1
ATOM 852 C C . ILE A 1 105 ? -0.625 6.877 -11.718 1.00 94.62 105 ILE A C 1
ATOM 854 O O . ILE A 1 105 ? -1.814 7.012 -11.435 1.00 94.62 105 ILE A O 1
ATOM 858 N N . VAL A 1 106 ? -0.171 5.789 -12.344 1.00 96.19 106 VAL A N 1
ATOM 859 C CA . VAL A 1 106 ? -1.056 4.713 -12.818 1.00 96.19 106 VAL A CA 1
ATOM 860 C C . VAL A 1 106 ? -1.723 3.972 -11.659 1.00 96.19 106 VAL A C 1
ATOM 862 O O . VAL A 1 106 ? -2.919 3.685 -11.734 1.00 96.19 106 VAL A O 1
ATOM 865 N N . GLU A 1 107 ? -0.984 3.706 -10.580 1.00 96.12 107 GLU A N 1
ATOM 866 C CA . GLU A 1 107 ? -1.471 2.985 -9.397 1.00 96.12 107 GLU A CA 1
ATOM 867 C C . GLU A 1 107 ? -2.313 3.854 -8.446 1.00 96.12 107 GLU A C 1
ATOM 869 O O . GLU A 1 107 ? -3.042 3.310 -7.614 1.00 96.12 107 GLU A O 1
ATOM 874 N N . ALA A 1 108 ? -2.235 5.188 -8.540 1.00 94.44 108 ALA A N 1
ATOM 875 C CA . ALA A 1 108 ? -2.883 6.102 -7.596 1.00 94.44 108 ALA A CA 1
ATOM 876 C C . ALA A 1 108 ? -4.394 5.860 -7.406 1.00 94.44 108 ALA A C 1
ATOM 878 O O . ALA A 1 108 ? -4.821 5.808 -6.250 1.00 94.44 108 ALA A O 1
ATOM 879 N N . PRO A 1 109 ? -5.215 5.654 -8.459 1.00 95.12 109 PRO A N 1
ATOM 880 C CA . PRO A 1 109 ? -6.645 5.401 -8.278 1.00 95.12 109 PRO A CA 1
ATOM 881 C C . PRO A 1 109 ? -6.939 4.116 -7.494 1.00 95.12 109 PRO A C 1
ATOM 883 O O . PRO A 1 109 ? -7.823 4.108 -6.639 1.00 95.12 109 PRO A O 1
ATOM 886 N N . ALA A 1 110 ? -6.183 3.044 -7.748 1.00 95.56 110 ALA A N 1
ATOM 887 C CA . ALA A 1 110 ? -6.332 1.782 -7.024 1.00 95.56 110 ALA A CA 1
ATOM 888 C C . ALA A 1 110 ? -5.903 1.940 -5.557 1.00 95.56 110 ALA A C 1
ATOM 890 O O . ALA A 1 110 ? -6.660 1.603 -4.649 1.00 95.56 110 ALA A O 1
ATOM 891 N N . LYS A 1 111 ? -4.746 2.570 -5.317 1.00 95.31 111 LYS A N 1
ATOM 892 C CA . LYS A 1 111 ? -4.244 2.865 -3.966 1.00 95.31 111 LYS A CA 1
ATOM 893 C C . LYS A 1 111 ? -5.190 3.752 -3.161 1.00 95.31 111 LYS A C 1
ATOM 895 O O . LYS A 1 111 ? -5.310 3.579 -1.951 1.00 95.31 111 LYS A O 1
ATOM 900 N N . LEU A 1 112 ? -5.887 4.684 -3.814 1.00 95.00 112 LEU A N 1
ATOM 901 C CA . LEU A 1 112 ? -6.903 5.508 -3.162 1.00 95.00 112 LEU A CA 1
ATOM 902 C C . LEU A 1 112 ? -8.077 4.650 -2.673 1.00 95.00 112 LEU A C 1
ATOM 904 O O . LEU A 1 112 ? -8.498 4.796 -1.527 1.00 95.00 112 LEU A O 1
ATOM 908 N N . GLN A 1 113 ? -8.574 3.733 -3.508 1.00 95.38 113 GLN A N 1
ATOM 909 C CA . GLN A 1 113 ? -9.650 2.810 -3.129 1.00 95.38 113 GLN A CA 1
ATOM 910 C C . GLN A 1 113 ? -9.226 1.868 -1.995 1.00 95.38 113 GLN A C 1
ATOM 912 O O . GLN A 1 113 ? -9.981 1.674 -1.041 1.00 95.38 113 GLN A O 1
ATOM 917 N N . GLU A 1 114 ? -8.011 1.324 -2.059 1.00 96.31 114 GLU A N 1
ATOM 918 C CA . GLU A 1 114 ? -7.442 0.476 -1.007 1.00 96.31 114 GLU A CA 1
ATOM 919 C C . GLU A 1 114 ? -7.324 1.227 0.324 1.00 96.31 114 GLU A C 1
ATOM 921 O O . GLU A 1 114 ? -7.766 0.728 1.360 1.00 96.31 114 GLU A O 1
ATOM 926 N N . ALA A 1 115 ? -6.803 2.457 0.306 1.00 95.56 115 ALA A N 1
ATOM 927 C CA . ALA A 1 115 ? -6.673 3.278 1.505 1.00 95.56 115 ALA A CA 1
ATOM 928 C C . ALA A 1 115 ? -8.040 3.667 2.099 1.00 95.56 115 ALA A C 1
ATOM 930 O O . ALA A 1 115 ? -8.212 3.641 3.318 1.00 95.56 115 ALA A O 1
ATOM 931 N N . GLN A 1 116 ? -9.037 3.968 1.257 1.00 95.88 116 GLN A N 1
ATOM 932 C CA . GLN A 1 116 ? -10.417 4.203 1.699 1.00 95.88 116 GLN A CA 1
ATOM 933 C C . GLN A 1 116 ? -11.019 2.968 2.375 1.00 95.88 116 GLN A C 1
ATOM 935 O O . GLN A 1 116 ? -11.655 3.083 3.424 1.00 95.88 116 GLN A O 1
ATOM 940 N N . ALA A 1 117 ? -10.827 1.784 1.789 1.00 96.25 117 ALA A N 1
ATOM 941 C CA . ALA A 1 117 ? -11.300 0.532 2.367 1.00 96.25 117 ALA A CA 1
ATOM 942 C C . ALA A 1 117 ? -10.602 0.228 3.702 1.00 96.25 117 ALA A C 1
ATOM 944 O O . ALA A 1 117 ? -11.266 -0.160 4.664 1.00 96.25 117 ALA A O 1
ATOM 945 N N . ALA A 1 118 ? -9.289 0.463 3.787 1.00 96.44 118 ALA A N 1
ATOM 946 C CA . ALA A 1 118 ? -8.509 0.277 5.005 1.00 96.44 118 ALA A CA 1
ATOM 947 C C . ALA A 1 118 ? -8.978 1.199 6.141 1.00 96.44 118 ALA A C 1
ATOM 949 O O . ALA A 1 118 ? -9.193 0.727 7.257 1.00 96.44 118 ALA A O 1
ATOM 950 N N . LEU A 1 119 ? -9.200 2.490 5.861 1.00 96.25 119 LEU A N 1
ATOM 951 C CA . LEU A 1 119 ? -9.726 3.437 6.850 1.00 96.25 119 LEU A CA 1
ATOM 952 C C . LEU A 1 119 ? -11.105 3.007 7.365 1.00 96.25 119 LEU A C 1
ATOM 954 O O . LEU A 1 119 ? -11.282 2.895 8.578 1.00 96.25 119 LEU A O 1
ATOM 958 N N . LYS A 1 120 ? -12.027 2.635 6.468 1.00 95.88 120 LYS A N 1
ATOM 959 C CA . LYS A 1 120 ? -13.356 2.126 6.849 1.00 95.88 120 LYS A CA 1
ATOM 960 C C . LYS A 1 120 ? -13.278 0.870 7.712 1.00 95.88 120 LYS A C 1
ATOM 962 O O . LYS A 1 120 ? -13.977 0.767 8.721 1.00 95.88 120 LYS A O 1
ATOM 967 N N . ALA A 1 121 ? -12.418 -0.078 7.344 1.00 96.06 121 ALA A N 1
ATOM 968 C CA . ALA A 1 121 ? -12.224 -1.311 8.099 1.00 96.06 121 ALA A CA 1
ATOM 969 C C . ALA A 1 121 ? -11.653 -1.039 9.501 1.00 96.06 121 ALA A C 1
ATOM 971 O O . ALA A 1 121 ? -12.137 -1.601 10.484 1.00 96.06 121 ALA A O 1
ATOM 972 N N . LEU A 1 122 ? -10.671 -0.140 9.619 1.00 96.00 122 LEU A N 1
ATOM 973 C CA . LEU A 1 122 ? -10.109 0.276 10.907 1.00 96.00 122 LEU A CA 1
ATOM 974 C C . LEU A 1 122 ? -11.140 1.020 11.763 1.00 96.00 122 LEU A C 1
ATOM 976 O O . LEU A 1 122 ? -11.237 0.768 12.964 1.00 96.00 122 LEU A O 1
ATOM 980 N N . SER A 1 123 ? -11.949 1.888 11.153 1.00 93.38 123 SER A N 1
ATOM 981 C CA . SER A 1 123 ? -13.065 2.574 11.808 1.00 93.38 123 SER A CA 1
ATOM 982 C C . SER A 1 123 ? -14.109 1.599 12.345 1.00 93.38 123 SER A C 1
ATOM 984 O O . SER A 1 123 ? -14.557 1.733 13.485 1.00 93.38 123 SER A O 1
ATOM 986 N N . GLN A 1 124 ? -14.455 0.572 11.570 1.00 94.75 124 GLN A N 1
ATOM 987 C CA . GLN A 1 124 ? -15.348 -0.492 12.013 1.00 94.75 124 GLN A CA 1
ATOM 988 C C . GLN A 1 124 ? -14.735 -1.326 13.147 1.00 94.75 124 GLN A C 1
ATOM 990 O O . GLN A 1 124 ? -15.414 -1.573 14.144 1.00 94.75 124 GLN A O 1
ATOM 995 N N . LYS A 1 125 ? -13.461 -1.720 13.031 1.00 95.12 125 LYS A N 1
ATOM 996 C CA . LYS A 1 125 ? -12.750 -2.505 14.052 1.00 95.12 125 LYS A CA 1
ATOM 997 C C . LYS A 1 125 ? -12.678 -1.765 15.388 1.00 95.12 125 LYS A C 1
ATOM 999 O O . LYS A 1 125 ? -12.932 -2.359 16.433 1.00 95.12 125 LYS A O 1
ATOM 1004 N N . ASP A 1 126 ? -12.388 -0.469 15.377 1.00 94.25 126 ASP A N 1
ATOM 1005 C CA . ASP A 1 126 ? -12.368 0.335 16.603 1.00 94.25 126 ASP A CA 1
ATOM 1006 C C . ASP A 1 126 ? -13.756 0.431 17.254 1.00 94.25 126 ASP A C 1
ATOM 1008 O O . ASP A 1 126 ? -13.880 0.219 18.455 1.00 94.25 126 ASP A O 1
ATOM 1012 N N . ARG A 1 127 ? -14.828 0.639 16.471 1.00 94.44 127 ARG A N 1
ATOM 1013 C CA . ARG A 1 127 ? -16.206 0.621 17.004 1.00 94.44 127 ARG A CA 1
ATOM 1014 C C . ARG A 1 127 ? -16.570 -0.732 17.619 1.00 94.44 127 ARG A C 1
ATOM 1016 O O . ARG A 1 127 ? -17.168 -0.772 18.690 1.00 94.44 127 ARG A O 1
ATOM 1023 N N . GLN A 1 128 ? -16.215 -1.831 16.953 1.00 95.44 128 GLN A N 1
ATOM 1024 C CA . GLN A 1 128 ? -16.494 -3.188 17.434 1.00 95.44 128 GLN A CA 1
ATOM 1025 C C . GLN A 1 128 ? -15.740 -3.494 18.731 1.00 95.44 128 GLN A C 1
ATOM 1027 O O . GLN A 1 128 ? -16.356 -3.910 19.708 1.00 95.44 128 GLN A O 1
ATOM 1032 N N . THR A 1 129 ? -14.433 -3.230 18.760 1.00 95.50 129 THR A N 1
ATOM 1033 C CA . THR A 1 129 ? -13.598 -3.459 19.951 1.00 95.50 129 THR A CA 1
ATOM 1034 C C . THR A 1 129 ? -13.984 -2.543 21.113 1.00 95.50 129 THR A C 1
ATOM 1036 O O . THR A 1 129 ? -13.970 -2.979 22.260 1.00 95.50 129 THR A O 1
ATOM 1039 N N . GLN A 1 130 ? -14.400 -1.301 20.847 1.00 95.88 130 GLN A N 1
ATOM 1040 C CA . GLN A 1 130 ? -14.938 -0.406 21.874 1.00 95.88 130 GLN A CA 1
ATOM 1041 C C . GLN A 1 130 ? -16.257 -0.934 22.458 1.00 95.88 130 GLN A C 1
ATOM 1043 O O . GLN A 1 130 ? -16.399 -0.979 23.678 1.00 95.88 130 GLN A O 1
ATOM 1048 N N . ALA A 1 131 ? -17.195 -1.381 21.619 1.00 96.88 131 ALA A N 1
ATOM 1049 C CA . ALA A 1 131 ? -18.461 -1.947 22.083 1.00 96.88 131 ALA A CA 1
ATOM 1050 C C . ALA A 1 131 ? -18.260 -3.250 22.880 1.00 96.88 131 ALA A C 1
ATOM 1052 O O . ALA A 1 131 ? -18.928 -3.480 23.889 1.00 96.88 131 ALA A O 1
ATOM 1053 N N . GLU A 1 132 ? -17.325 -4.103 22.455 1.00 96.75 132 GLU A N 1
ATOM 1054 C CA . GLU A 1 132 ? -16.949 -5.315 23.189 1.00 96.75 132 GLU A CA 1
ATOM 1055 C C . GLU A 1 132 ? -16.343 -4.979 24.555 1.00 96.75 132 GLU A C 1
ATOM 1057 O O . GLU A 1 132 ? -16.742 -5.555 25.567 1.00 96.75 132 GLU A O 1
ATOM 1062 N N . ARG A 1 133 ? -15.451 -3.987 24.604 1.00 97.31 133 ARG A N 1
ATOM 1063 C CA . ARG A 1 133 ? -14.857 -3.488 25.845 1.00 97.31 133 ARG A CA 1
ATOM 1064 C C . ARG A 1 133 ? -15.916 -2.984 26.825 1.00 97.31 133 ARG A C 1
ATOM 1066 O O . ARG A 1 133 ? -15.908 -3.387 27.984 1.00 97.31 133 ARG A O 1
ATOM 1073 N N . GLU A 1 134 ? -16.846 -2.149 26.365 1.00 97.69 134 GLU A N 1
ATOM 1074 C CA . GLU A 1 134 ? -17.953 -1.629 27.183 1.00 97.69 134 GLU A CA 1
ATOM 1075 C C . GLU A 1 134 ? -18.857 -2.757 27.696 1.00 97.69 134 GLU A C 1
ATOM 1077 O O . GLU A 1 134 ? -19.245 -2.777 28.868 1.00 97.69 134 GLU A O 1
ATOM 1082 N N . ARG A 1 135 ? -19.145 -3.752 26.847 1.00 98.12 135 ARG A N 1
ATOM 1083 C CA . ARG A 1 135 ? -19.904 -4.945 27.240 1.00 98.12 135 ARG A CA 1
ATOM 1084 C C . ARG A 1 135 ? -19.188 -5.738 28.334 1.00 98.12 135 ARG A C 1
ATOM 1086 O O . ARG A 1 135 ? -19.834 -6.111 29.315 1.00 98.12 135 ARG A O 1
ATOM 1093 N N . LEU A 1 136 ? -17.890 -6.002 28.176 1.00 97.88 136 LEU A N 1
ATOM 1094 C CA . LEU A 1 136 ? -17.084 -6.728 29.162 1.00 97.88 136 LEU A CA 1
ATOM 1095 C C . LEU A 1 136 ? -17.004 -5.958 30.484 1.00 97.88 136 LEU A C 1
ATOM 1097 O O . LEU A 1 136 ? -17.229 -6.544 31.539 1.00 97.88 136 LEU A O 1
ATOM 1101 N N . GLN A 1 137 ? -16.791 -4.640 30.439 1.00 97.94 137 GLN A N 1
ATOM 1102 C CA . GLN A 1 137 ? -16.807 -3.779 31.627 1.00 97.94 137 GLN A CA 1
ATOM 1103 C C . GLN A 1 137 ? -18.154 -3.835 32.362 1.00 97.94 137 GLN A C 1
ATOM 1105 O O . GLN A 1 137 ? -18.187 -3.979 33.584 1.00 97.94 137 GLN A O 1
ATOM 1110 N N . GLY A 1 138 ? -19.275 -3.801 31.634 1.00 97.94 138 GLY A N 1
ATOM 1111 C CA . GLY A 1 138 ? -20.604 -3.954 32.230 1.00 97.94 138 GLY A CA 1
ATOM 1112 C C . GLY A 1 138 ? -20.828 -5.329 32.874 1.00 97.94 138 GLY A C 1
ATOM 1113 O O . GLY A 1 138 ? -21.443 -5.430 33.938 1.00 97.94 138 GLY A O 1
ATOM 1114 N N . GLN A 1 139 ? -20.314 -6.402 32.262 1.00 97.75 139 GLN A N 1
ATOM 1115 C CA . GLN A 1 139 ? -20.372 -7.752 32.833 1.00 97.75 139 GLN A CA 1
ATOM 1116 C C . GLN A 1 139 ? -19.507 -7.882 34.090 1.00 97.75 139 GLN A C 1
ATOM 1118 O O . GLN A 1 139 ? -19.980 -8.438 35.082 1.00 97.75 139 GLN A O 1
ATOM 1123 N N . ILE A 1 140 ? -18.292 -7.328 34.068 1.00 98.00 140 ILE A N 1
ATOM 1124 C CA . ILE A 1 140 ? -17.381 -7.264 35.217 1.00 98.00 140 ILE A CA 1
ATOM 1125 C C . ILE A 1 140 ? -18.071 -6.565 36.389 1.00 98.00 140 ILE A C 1
ATOM 1127 O O . ILE A 1 140 ? -18.235 -7.186 37.437 1.00 98.00 140 ILE A O 1
ATOM 1131 N N . ALA A 1 141 ? -18.608 -5.358 36.183 1.00 97.75 141 ALA A N 1
ATOM 1132 C CA . ALA A 1 141 ? -19.303 -4.611 37.233 1.00 97.75 141 ALA A CA 1
ATOM 1133 C C . ALA A 1 141 ? -20.489 -5.396 37.830 1.00 97.75 141 ALA A C 1
ATOM 1135 O O . ALA A 1 141 ? -20.742 -5.369 39.037 1.00 97.75 141 ALA A O 1
ATOM 1136 N N . LYS A 1 142 ? -21.219 -6.153 36.997 1.00 97.44 142 LYS A N 1
ATOM 1137 C CA . LYS A 1 142 ? -22.319 -7.010 37.460 1.00 97.44 142 LYS A CA 1
ATOM 1138 C C . LYS A 1 142 ? -21.823 -8.179 38.314 1.00 97.44 142 LYS A C 1
ATOM 1140 O O . LYS A 1 142 ? -22.474 -8.508 39.308 1.00 97.44 142 LYS A O 1
ATOM 1145 N N . ILE A 1 143 ? -20.726 -8.831 37.928 1.00 96.88 143 ILE A N 1
ATOM 1146 C CA . ILE A 1 143 ? -20.138 -9.933 38.700 1.00 96.88 143 ILE A CA 1
ATOM 1147 C C . ILE A 1 143 ? -19.534 -9.416 40.005 1.00 96.88 143 ILE A C 1
ATOM 1149 O O . ILE A 1 143 ? -19.789 -10.021 41.040 1.00 96.88 143 ILE A O 1
ATOM 1153 N N . GLU A 1 144 ? -18.852 -8.272 39.997 1.00 96.94 144 GLU A N 1
ATOM 1154 C CA . GLU A 1 144 ? -18.335 -7.620 41.207 1.00 96.94 144 GLU A CA 1
ATOM 1155 C C . GLU A 1 144 ? -19.458 -7.303 42.204 1.00 96.94 144 GLU A C 1
ATOM 1157 O O . GLU A 1 144 ? -19.355 -7.627 43.387 1.00 96.94 144 GLU A O 1
ATOM 1162 N N . ALA A 1 145 ? -20.592 -6.773 41.732 1.00 95.62 145 ALA A N 1
ATOM 1163 C CA . ALA A 1 145 ? -21.751 -6.521 42.588 1.00 95.62 145 ALA A CA 1
ATOM 1164 C C . ALA A 1 145 ? -22.370 -7.810 43.167 1.00 95.62 145 ALA A C 1
ATOM 1166 O O . ALA A 1 145 ? -22.860 -7.809 44.300 1.00 95.62 145 ALA A O 1
ATOM 1167 N N . ARG A 1 146 ? -22.379 -8.916 42.406 1.00 94.00 146 ARG A N 1
ATOM 1168 C CA . ARG A 1 146 ? -22.840 -10.228 42.901 1.00 94.00 146 ARG A CA 1
ATOM 1169 C C . ARG A 1 146 ? -21.861 -10.816 43.909 1.00 94.00 146 ARG A C 1
ATOM 1171 O O . ARG A 1 146 ? -22.306 -11.320 44.934 1.00 94.00 146 ARG A O 1
ATOM 1178 N N . LEU A 1 147 ? -20.565 -10.700 43.638 1.00 94.81 147 LEU A N 1
ATOM 1179 C CA . LEU A 1 147 ? -19.497 -11.150 44.517 1.00 94.81 147 LEU A CA 1
ATOM 1180 C C . LEU A 1 147 ? -19.571 -10.433 45.868 1.00 94.81 147 LEU A C 1
ATOM 1182 O O . LEU A 1 147 ? -19.624 -11.103 46.891 1.00 94.81 147 LEU A O 1
ATOM 1186 N N . ALA A 1 148 ? -19.703 -9.104 45.879 1.00 94.56 148 ALA A N 1
ATOM 1187 C CA . ALA A 1 148 ? -19.842 -8.330 47.113 1.00 94.56 148 ALA A CA 1
ATOM 1188 C C . ALA A 1 148 ? -21.058 -8.773 47.950 1.00 94.56 148 ALA A C 1
ATOM 1190 O O . ALA A 1 148 ? -20.960 -8.933 49.165 1.00 94.56 148 ALA A O 1
ATOM 1191 N N . LYS A 1 149 ? -22.206 -9.027 47.305 1.00 94.00 149 LYS A N 1
ATOM 1192 C CA . LYS A 1 149 ? -23.405 -9.548 47.986 1.00 94.00 149 LYS A CA 1
ATOM 1193 C C . LYS A 1 149 ? -23.195 -10.959 48.534 1.00 94.00 149 LYS A C 1
ATOM 1195 O O . LYS A 1 149 ? -23.620 -11.237 49.651 1.00 94.00 149 LYS A O 1
ATOM 1200 N N . ALA A 1 150 ? -22.569 -11.843 47.760 1.00 92.12 150 ALA A N 1
ATOM 1201 C CA . ALA A 1 150 ? -22.278 -13.208 48.187 1.00 92.12 150 ALA A CA 1
ATOM 1202 C C . ALA A 1 150 ? -21.279 -13.228 49.356 1.00 92.12 150 ALA A C 1
ATOM 1204 O O . ALA A 1 150 ? -21.477 -13.970 50.310 1.00 92.12 150 ALA A O 1
ATOM 1205 N N . GLU A 1 151 ? -20.267 -12.358 49.349 1.00 93.56 151 GLU A N 1
ATOM 1206 C CA . GLU A 1 151 ? -19.309 -12.218 50.452 1.00 93.56 151 GLU A CA 1
ATOM 1207 C C . GLU A 1 151 ? -19.961 -11.693 51.741 1.00 93.56 151 GLU A C 1
ATOM 1209 O O . GLU A 1 151 ? -19.602 -12.144 52.827 1.00 93.56 151 GLU A O 1
ATOM 1214 N N . VAL A 1 152 ? -20.940 -10.783 51.647 1.00 94.75 152 VAL A N 1
ATOM 1215 C CA . VAL A 1 152 ? -21.752 -10.372 52.810 1.00 94.75 152 VAL A CA 1
ATOM 1216 C C . VAL A 1 152 ? -22.557 -11.554 53.351 1.00 94.75 152 VAL A C 1
ATOM 1218 O O . VAL A 1 152 ? -22.479 -11.829 54.545 1.00 94.75 152 VAL A O 1
ATOM 1221 N N . LYS A 1 153 ? -23.237 -12.312 52.480 1.00 92.88 153 LYS A N 1
ATOM 1222 C CA . LYS A 1 153 ? -23.986 -13.513 52.887 1.00 92.88 153 LYS A CA 1
ATOM 1223 C C . LYS A 1 153 ? -23.101 -14.563 53.549 1.00 92.88 153 LYS A C 1
ATOM 1225 O O . LYS A 1 153 ? -23.493 -15.114 54.564 1.00 92.88 153 LYS A O 1
ATOM 1230 N N . VAL A 1 154 ? -21.903 -14.822 53.018 1.00 92.94 154 VAL A N 1
ATOM 1231 C CA . VAL A 1 154 ? -20.947 -15.745 53.654 1.00 92.94 154 VAL A CA 1
ATOM 1232 C C . VAL A 1 154 ? -20.635 -15.289 55.081 1.00 92.94 154 VAL A C 1
ATOM 1234 O O . VAL A 1 154 ? -20.640 -16.116 55.986 1.00 92.94 154 VAL A O 1
ATOM 1237 N N . LYS A 1 155 ? -20.414 -13.988 55.319 1.00 92.94 155 LYS A N 1
ATOM 1238 C CA . LYS A 1 155 ? -20.155 -13.461 56.673 1.00 92.94 155 LYS A CA 1
ATOM 1239 C C . LYS A 1 155 ? -21.359 -13.624 57.603 1.00 92.94 155 LYS A C 1
ATOM 1241 O O . LYS A 1 155 ? -21.175 -14.032 58.745 1.00 92.94 155 LYS A O 1
ATOM 1246 N N . GLU A 1 156 ? -22.563 -13.323 57.123 1.00 91.56 156 GLU A N 1
ATOM 1247 C CA . GLU A 1 156 ? -23.810 -13.478 57.884 1.00 91.56 156 GLU A CA 1
ATOM 1248 C C . GLU A 1 156 ? -24.075 -14.949 58.236 1.00 91.56 156 GLU A C 1
ATOM 1250 O O . GLU A 1 156 ? -24.255 -15.277 59.406 1.00 91.56 156 GLU A O 1
ATOM 1255 N N . GLU A 1 157 ? -24.003 -15.851 57.257 1.00 89.31 157 GLU A N 1
ATOM 1256 C CA . GLU A 1 157 ? -24.189 -17.295 57.453 1.00 89.31 157 GLU A CA 1
ATOM 1257 C C . GLU A 1 157 ? -23.096 -17.900 58.344 1.00 89.31 157 GLU A C 1
ATOM 1259 O O . GLU A 1 157 ? -23.374 -18.788 59.144 1.00 89.31 157 GLU A O 1
ATOM 1264 N N . THR A 1 158 ? -21.858 -17.397 58.272 1.00 89.81 158 THR A N 1
ATOM 1265 C CA . THR A 1 158 ? -20.778 -17.811 59.185 1.00 89.81 158 THR A CA 1
ATOM 1266 C C . THR A 1 158 ? -21.094 -17.416 60.629 1.00 89.81 158 THR A C 1
ATOM 1268 O O . THR A 1 158 ? -20.870 -18.210 61.542 1.00 89.81 158 THR A O 1
ATOM 1271 N N . LEU A 1 159 ? -21.637 -16.212 60.853 1.00 88.94 159 LEU A N 1
ATOM 1272 C CA . LEU A 1 159 ? -22.057 -15.765 62.185 1.00 88.94 159 LEU A CA 1
ATOM 1273 C C . LEU A 1 159 ? -23.215 -16.617 62.713 1.00 88.94 159 LEU A C 1
ATOM 1275 O O . LEU A 1 159 ? -23.132 -17.104 63.839 1.00 88.94 159 LEU A O 1
ATOM 1279 N N . VAL A 1 160 ? -24.241 -16.860 61.892 1.00 86.94 160 VAL A N 1
ATOM 1280 C CA . VAL A 1 160 ? -25.381 -17.722 62.251 1.00 86.94 160 VAL A CA 1
ATOM 1281 C C . VAL A 1 160 ? -24.909 -19.138 62.578 1.00 86.94 160 VAL A C 1
ATOM 1283 O O . VAL A 1 160 ? -25.272 -19.672 63.623 1.00 86.94 160 VAL A O 1
ATOM 1286 N N . ALA A 1 161 ? -24.046 -19.720 61.741 1.00 83.50 161 ALA A N 1
ATOM 1287 C CA . ALA A 1 161 ? -23.445 -21.023 61.998 1.00 83.50 161 ALA A CA 1
ATOM 1288 C C . ALA A 1 161 ? -22.687 -21.029 63.335 1.00 83.50 161 ALA A C 1
ATOM 1290 O O . ALA A 1 161 ? -22.872 -21.935 64.136 1.00 83.50 161 ALA A O 1
ATOM 1291 N N . SER A 1 162 ? -21.877 -20.003 63.621 1.00 83.50 162 SER A N 1
ATOM 1292 C CA . SER A 1 162 ? -21.121 -19.921 64.878 1.00 83.50 162 SER A CA 1
ATOM 1293 C C . SER A 1 162 ? -22.009 -19.808 66.125 1.00 83.50 162 SER A C 1
ATOM 1295 O O . SER A 1 162 ? -21.688 -20.404 67.149 1.00 83.50 162 SER A O 1
ATOM 1297 N N . GLN A 1 163 ? -23.139 -19.097 66.033 1.00 83.56 163 GLN A N 1
ATOM 1298 C CA . GLN A 1 163 ? -24.106 -18.951 67.126 1.00 83.56 163 GLN A CA 1
ATOM 1299 C C . GLN A 1 163 ? -24.858 -20.256 67.381 1.00 83.56 163 GLN A C 1
ATOM 1301 O O . GLN A 1 163 ? -24.893 -20.721 68.513 1.00 83.56 163 GLN A O 1
ATOM 1306 N N . GLN A 1 164 ? -25.357 -20.904 66.322 1.00 81.00 164 GLN A N 1
ATOM 1307 C CA . GLN A 1 164 ? -25.982 -22.229 66.417 1.00 81.00 164 GLN A CA 1
ATOM 1308 C C . GLN A 1 164 ? -25.046 -23.254 67.062 1.00 81.00 164 GLN A C 1
ATOM 1310 O O . GLN A 1 164 ? -25.485 -24.115 67.820 1.00 81.00 164 GLN A O 1
ATOM 1315 N N . TRP A 1 165 ? -23.750 -23.143 66.776 1.00 75.25 165 TRP A N 1
ATOM 1316 C CA . TRP A 1 165 ? -22.733 -23.964 67.410 1.00 75.25 165 TRP A CA 1
ATOM 1317 C C . TRP A 1 165 ? -22.569 -23.669 68.893 1.00 75.25 165 TRP A C 1
ATOM 1319 O O . TRP A 1 165 ? -22.658 -24.605 69.685 1.00 75.25 165 TRP A O 1
ATOM 1329 N N . ALA A 1 166 ? -22.381 -22.401 69.264 1.00 78.69 166 ALA A N 1
ATOM 1330 C CA . ALA A 1 166 ? -22.261 -21.990 70.660 1.00 78.69 166 ALA A CA 1
ATOM 1331 C C . ALA A 1 166 ? -23.473 -22.443 71.497 1.00 78.69 166 ALA A C 1
ATOM 1333 O O . ALA A 1 166 ? -23.287 -23.048 72.551 1.00 78.69 166 ALA A O 1
ATOM 1334 N N . ASP A 1 167 ? -24.687 -22.257 70.970 1.00 73.56 167 ASP A N 1
ATOM 1335 C CA . ASP A 1 167 ? -25.940 -22.660 71.618 1.00 73.56 167 ASP A CA 1
ATOM 1336 C C . ASP A 1 167 ? -26.071 -24.192 71.746 1.00 73.56 167 ASP A C 1
ATOM 1338 O O . ASP A 1 167 ? -26.671 -24.692 72.696 1.00 73.56 167 ASP A O 1
ATOM 1342 N N . SER A 1 168 ? -25.501 -24.964 70.810 1.00 68.00 168 SER A N 1
ATOM 1343 C CA . SER A 1 168 ? -25.532 -26.434 70.856 1.00 68.00 168 SER A CA 1
ATOM 1344 C C . SER A 1 168 ? -24.560 -27.029 71.881 1.00 68.00 168 SER A C 1
ATOM 1346 O O . SER A 1 168 ? -24.878 -28.038 72.507 1.00 68.00 168 SER A O 1
ATOM 1348 N N . THR A 1 169 ? -23.408 -26.391 72.112 1.00 61.09 169 THR A N 1
ATOM 1349 C CA . THR A 1 169 ? -22.401 -26.828 73.098 1.00 61.09 169 THR A CA 1
ATOM 1350 C C . THR A 1 169 ? -22.831 -26.681 74.559 1.00 61.09 169 THR A C 1
ATOM 1352 O O . THR A 1 169 ? -22.240 -27.337 75.412 1.00 61.09 169 THR A O 1
ATOM 1355 N N . ASP A 1 170 ? -23.873 -25.894 74.847 1.00 55.91 170 ASP A N 1
ATOM 1356 C CA . ASP A 1 170 ? -24.484 -25.782 76.183 1.00 55.91 170 ASP A CA 1
ATOM 1357 C C . ASP A 1 170 ? -25.447 -26.949 76.511 1.00 55.91 170 ASP A C 1
ATOM 1359 O O . ASP A 1 170 ? -26.032 -26.997 77.595 1.00 55.91 170 ASP A O 1
ATOM 1363 N N . SER A 1 171 ? -25.605 -27.921 75.601 1.00 56.62 171 SER A N 1
ATOM 1364 C CA . SER A 1 171 ? -26.391 -29.143 75.815 1.00 56.62 171 SER A CA 1
ATOM 1365 C C . SER A 1 171 ? -25.495 -30.389 75.920 1.00 56.62 171 SER A C 1
ATOM 1367 O O . SER A 1 171 ? -24.644 -30.628 75.063 1.00 56.62 171 SER A O 1
ATOM 1369 N N . ASP A 1 172 ? -25.704 -31.215 76.957 1.00 52.75 172 ASP A N 1
ATOM 1370 C CA . ASP A 1 172 ? -24.901 -32.416 77.286 1.00 52.75 172 ASP A CA 1
ATOM 1371 C C . ASP A 1 172 ? -24.826 -33.481 76.157 1.00 52.75 172 ASP A C 1
ATOM 1373 O O . ASP A 1 172 ? -24.004 -34.397 76.220 1.00 52.75 172 ASP A O 1
ATOM 1377 N N . GLU A 1 173 ? -25.635 -33.375 75.094 1.00 53.03 173 GLU A N 1
ATOM 1378 C CA . GLU A 1 173 ? -25.663 -34.317 73.958 1.00 53.03 173 GLU A CA 1
ATOM 1379 C C . GLU A 1 173 ? -24.750 -33.924 72.773 1.00 53.03 173 GLU A C 1
ATOM 1381 O O . GLU A 1 173 ? -24.485 -34.753 71.900 1.00 53.03 173 GLU A O 1
ATOM 1386 N N . ALA A 1 174 ? -24.212 -32.699 72.722 1.00 53.62 174 ALA A N 1
ATOM 1387 C CA . ALA A 1 174 ? -23.531 -32.175 71.527 1.00 53.62 174 ALA A CA 1
ATOM 1388 C C . ALA A 1 174 ? -22.051 -32.588 71.364 1.00 53.62 174 ALA A C 1
ATOM 1390 O O . ALA A 1 174 ? -21.452 -32.370 70.309 1.00 53.62 174 ALA A O 1
ATOM 1391 N N . ALA A 1 175 ? -21.441 -33.220 72.371 1.00 51.38 175 ALA A N 1
ATOM 1392 C CA . ALA A 1 175 ? -19.998 -33.481 72.404 1.00 51.38 175 ALA A CA 1
ATOM 1393 C C . ALA A 1 175 ? -19.491 -34.565 71.419 1.00 51.38 175 ALA A C 1
ATOM 1395 O O . ALA A 1 175 ? -18.283 -34.796 71.348 1.00 51.38 175 ALA A O 1
ATOM 1396 N N . GLN A 1 176 ? -20.369 -35.249 70.668 1.00 52.06 176 GLN A N 1
ATOM 1397 C CA . GLN A 1 176 ? -19.994 -36.408 69.830 1.00 52.06 176 GLN A CA 1
ATOM 1398 C C . GLN A 1 176 ? -20.283 -36.267 68.324 1.00 52.06 176 GLN A C 1
ATOM 1400 O O . GLN A 1 176 ? -19.891 -37.140 67.548 1.00 52.06 176 GLN A O 1
ATOM 1405 N N . THR A 1 177 ? -20.913 -35.183 67.868 1.00 55.91 177 THR A N 1
ATOM 1406 C CA . THR A 1 177 ? -21.197 -34.964 66.437 1.00 55.91 177 THR A CA 1
ATOM 1407 C C . THR A 1 177 ? -20.137 -34.090 65.770 1.00 55.91 177 THR A C 1
ATOM 1409 O O . THR A 1 177 ? -19.902 -32.955 66.175 1.00 55.91 177 THR A O 1
ATOM 1412 N N . ALA A 1 178 ? -19.496 -34.612 64.718 1.00 55.84 178 ALA A N 1
ATOM 1413 C CA . ALA A 1 178 ? -18.532 -33.868 63.910 1.00 55.84 178 ALA A CA 1
ATOM 1414 C C . ALA A 1 178 ? -19.179 -32.620 63.287 1.00 55.84 178 ALA A C 1
ATOM 1416 O O . ALA A 1 178 ? -20.269 -32.699 62.718 1.00 55.84 178 ALA A O 1
ATOM 1417 N N . PHE A 1 179 ? -18.486 -31.480 63.369 1.00 59.97 179 PHE A N 1
ATOM 1418 C CA . PHE A 1 179 ? -18.958 -30.215 62.815 1.00 59.97 179 PHE A CA 1
ATOM 1419 C C . PHE A 1 179 ? -19.208 -30.321 61.311 1.00 59.97 179 PHE A C 1
ATOM 1421 O O . PHE A 1 179 ? -18.267 -30.488 60.536 1.00 59.97 179 PHE A O 1
ATOM 1428 N N . ALA A 1 180 ? -20.466 -30.182 60.893 1.00 66.25 180 ALA A N 1
ATOM 1429 C CA . ALA A 1 180 ? -20.839 -30.018 59.495 1.00 66.25 180 ALA A CA 1
ATOM 1430 C C . ALA A 1 180 ? -21.270 -28.557 59.261 1.00 66.25 180 ALA A C 1
ATOM 1432 O O . ALA A 1 180 ? -22.215 -28.101 59.910 1.00 66.25 180 ALA A O 1
ATOM 1433 N N . PRO A 1 181 ? -20.610 -27.810 58.352 1.00 69.94 181 PRO A N 1
ATOM 1434 C CA . PRO A 1 181 ? -21.046 -26.467 57.988 1.00 69.94 181 PRO A CA 1
ATOM 1435 C C . PRO A 1 181 ? -22.486 -26.490 57.454 1.00 69.94 181 PRO A C 1
ATOM 1437 O O . PRO A 1 181 ? -22.815 -27.384 56.666 1.00 69.94 181 PRO A O 1
ATOM 1440 N N . PRO A 1 182 ? -23.336 -25.510 57.813 1.00 81.56 182 PRO A N 1
ATOM 1441 C CA . PRO A 1 182 ? -24.681 -25.416 57.261 1.00 81.56 182 PRO A CA 1
ATOM 1442 C C . PRO A 1 182 ? -24.657 -25.382 55.728 1.00 81.56 182 PRO A C 1
ATOM 1444 O O . PRO A 1 182 ? -23.817 -24.718 55.117 1.00 81.56 182 PRO A O 1
ATOM 1447 N N . ALA A 1 183 ? -25.604 -26.071 55.086 1.00 84.00 183 ALA A N 1
ATOM 1448 C CA . ALA A 1 183 ? -25.664 -26.159 53.624 1.00 84.00 183 ALA A CA 1
ATOM 1449 C C . ALA A 1 183 ? -25.747 -24.776 52.944 1.00 84.00 183 ALA A C 1
ATOM 1451 O O . ALA A 1 183 ? -25.194 -24.592 51.859 1.00 84.00 183 ALA A O 1
ATOM 1452 N N . ALA A 1 184 ? -26.385 -23.798 53.598 1.00 83.06 184 ALA A N 1
ATOM 1453 C CA . ALA A 1 184 ? -26.465 -22.413 53.135 1.00 83.06 184 ALA A CA 1
ATOM 1454 C C . ALA A 1 184 ? -25.081 -21.739 53.051 1.00 83.06 184 ALA A C 1
ATOM 1456 O O . ALA A 1 184 ? -24.777 -21.085 52.051 1.00 83.06 184 ALA A O 1
ATOM 1457 N N . LEU A 1 185 ? -24.209 -21.977 54.039 1.00 86.25 185 LEU A N 1
ATOM 1458 C CA . LEU A 1 185 ? -22.837 -21.469 54.048 1.00 86.25 185 LEU A CA 1
ATOM 1459 C C . LEU A 1 185 ? -22.009 -22.084 52.911 1.00 86.25 185 LEU A C 1
ATOM 1461 O O . LEU A 1 185 ? -21.377 -21.352 52.151 1.00 86.25 185 LEU A O 1
ATOM 1465 N N . MET A 1 186 ? -22.074 -23.409 52.721 1.00 87.88 186 MET A N 1
ATOM 1466 C CA . MET A 1 186 ? -21.371 -24.067 51.608 1.00 87.88 186 MET A CA 1
ATOM 1467 C C . MET A 1 186 ? -21.828 -23.542 50.241 1.00 87.88 186 MET A C 1
ATOM 1469 O O . MET A 1 186 ? -21.003 -23.314 49.357 1.00 87.88 186 MET A O 1
ATOM 1473 N N . GLN A 1 187 ? -23.133 -23.329 50.052 1.00 88.81 187 GLN A N 1
ATOM 1474 C CA . GLN A 1 187 ? -23.666 -22.779 48.803 1.00 88.81 187 GLN A CA 1
ATOM 1475 C C . GLN A 1 187 ? -23.159 -21.356 48.540 1.00 88.81 187 GLN A C 1
ATOM 1477 O O . GLN A 1 187 ? -22.741 -21.060 47.418 1.00 88.81 187 GLN A O 1
ATOM 1482 N N . ALA A 1 188 ? -23.141 -20.498 49.563 1.00 87.75 188 ALA A N 1
ATOM 1483 C CA . ALA A 1 188 ? -22.632 -19.135 49.448 1.00 87.75 188 ALA A CA 1
ATOM 1484 C C . ALA A 1 188 ? -21.122 -19.108 49.132 1.00 87.75 188 ALA A C 1
ATOM 1486 O O . ALA A 1 188 ? -20.683 -18.347 48.269 1.00 87.75 188 ALA A O 1
ATOM 1487 N N . GLU A 1 189 ? -20.325 -19.985 49.750 1.00 90.94 189 GLU A N 1
ATOM 1488 C CA . GLU A 1 189 ? -18.894 -20.119 49.447 1.00 90.94 189 GLU A CA 1
ATOM 1489 C C . GLU A 1 189 ? -18.628 -20.602 48.013 1.00 90.94 189 GLU A C 1
ATOM 1491 O O . GLU A 1 189 ? -17.715 -20.105 47.345 1.00 90.94 189 GLU A O 1
ATOM 1496 N N . ILE A 1 190 ? -19.426 -21.552 47.512 1.00 92.56 190 ILE A N 1
ATOM 1497 C CA . ILE A 1 190 ? -19.338 -22.015 46.121 1.00 92.56 190 ILE A CA 1
ATOM 1498 C C . ILE A 1 190 ? -19.701 -20.875 45.159 1.00 92.56 190 ILE A C 1
ATOM 1500 O O . ILE A 1 190 ? -18.992 -20.671 44.171 1.00 92.56 190 ILE A O 1
ATOM 1504 N N . GLU A 1 191 ? -20.745 -20.090 45.453 1.00 91.00 191 GLU A N 1
ATOM 1505 C CA . GLU A 1 191 ? -21.119 -18.915 44.651 1.00 91.00 191 GLU A CA 1
ATOM 1506 C C . GLU A 1 191 ? -19.977 -17.889 44.586 1.00 91.00 191 GLU A C 1
ATOM 1508 O O . GLU A 1 191 ? -19.643 -17.419 43.496 1.00 91.00 191 GLU A O 1
ATOM 1513 N N . VAL A 1 192 ? -19.312 -17.606 45.713 1.00 94.56 192 VAL A N 1
ATOM 1514 C CA . VAL A 1 192 ? -18.131 -16.726 45.761 1.00 94.56 192 VAL A CA 1
ATOM 1515 C C . VAL A 1 192 ? -17.002 -17.263 44.880 1.00 94.56 192 VAL A C 1
ATOM 1517 O O . VAL A 1 192 ? -16.436 -16.508 44.087 1.00 94.56 192 VAL A O 1
ATOM 1520 N N . ARG A 1 193 ? -16.675 -18.559 44.972 1.00 94.50 193 ARG A N 1
ATOM 1521 C CA . ARG A 1 193 ? -15.603 -19.163 44.159 1.00 94.50 193 ARG A CA 1
ATOM 1522 C C . ARG A 1 193 ? -15.909 -19.072 42.664 1.00 94.50 193 ARG A C 1
ATOM 1524 O O . ARG A 1 193 ? -15.048 -18.643 41.903 1.00 94.50 193 ARG A O 1
ATOM 1531 N N . MET A 1 194 ? -17.132 -19.409 42.249 1.00 94.19 194 MET A N 1
ATOM 1532 C CA . MET A 1 194 ? -17.550 -19.316 40.843 1.00 94.19 194 MET A CA 1
ATOM 1533 C C . MET A 1 194 ? -17.576 -17.872 40.330 1.00 94.19 194 MET A C 1
ATOM 1535 O O . MET A 1 194 ? -17.231 -17.612 39.176 1.00 94.19 194 MET A O 1
ATOM 1539 N N . ALA A 1 195 ? -17.986 -16.918 41.169 1.00 93.75 195 ALA A N 1
ATOM 1540 C CA . ALA A 1 195 ? -17.977 -15.505 40.811 1.00 93.75 195 ALA A CA 1
ATOM 1541 C C . ALA A 1 195 ? -16.544 -14.978 40.630 1.00 93.75 195 ALA A C 1
ATOM 1543 O O . ALA A 1 195 ? -16.294 -14.265 39.660 1.00 93.75 195 ALA A O 1
ATOM 1544 N N . LYS A 1 196 ? -15.596 -15.375 41.493 1.00 95.88 196 LYS A N 1
ATOM 1545 C CA . LYS A 1 196 ? -14.173 -15.009 41.370 1.00 95.88 196 LYS A CA 1
ATOM 1546 C C . LYS A 1 196 ? -13.539 -15.565 40.096 1.00 95.88 196 LYS A C 1
ATOM 1548 O O . LYS A 1 196 ? -12.948 -14.800 39.342 1.00 95.88 196 LYS A O 1
ATOM 1553 N N . THR A 1 197 ? -13.740 -16.847 39.791 1.00 95.94 197 THR A N 1
ATOM 1554 C CA . THR A 1 197 ? -13.201 -17.438 38.552 1.00 95.94 197 THR A CA 1
ATOM 1555 C C . THR A 1 197 ? -13.808 -16.807 37.298 1.00 95.94 197 THR A C 1
ATOM 1557 O O . THR A 1 197 ? -13.104 -16.544 36.325 1.00 95.94 197 THR A O 1
ATOM 1560 N N . SER A 1 198 ? -15.110 -16.501 37.321 1.00 95.25 198 SER A N 1
ATOM 1561 C CA . SER A 1 198 ? -15.777 -15.796 36.218 1.00 95.25 198 SER A CA 1
ATOM 1562 C C . SER A 1 198 ? -15.247 -14.369 36.041 1.00 95.25 198 SER A C 1
ATOM 1564 O O . SER A 1 198 ? -15.097 -13.908 34.911 1.00 95.25 198 SER A O 1
ATOM 1566 N N . LEU A 1 199 ? -14.959 -13.668 37.143 1.00 97.19 199 LEU A N 1
ATOM 1567 C CA . LEU A 1 199 ? -14.376 -12.327 37.128 1.00 97.19 199 LEU A CA 1
ATOM 1568 C C . LEU A 1 199 ? -12.977 -12.337 36.508 1.00 97.19 199 LEU A C 1
ATOM 1570 O O . LEU A 1 199 ? -12.716 -11.547 35.604 1.00 97.19 199 LEU A O 1
ATOM 1574 N N . GLU A 1 200 ? -12.113 -13.255 36.942 1.00 97.12 200 GLU A N 1
ATOM 1575 C CA . GLU A 1 200 ? -10.761 -13.418 36.394 1.00 97.12 200 GLU A CA 1
ATOM 1576 C C . GLU A 1 200 ? -10.798 -13.683 34.883 1.00 97.12 200 GLU A C 1
ATOM 1578 O O . GLU A 1 200 ? -10.075 -13.041 34.121 1.00 97.12 200 GLU A O 1
ATOM 1583 N N . ALA A 1 201 ? -11.696 -14.562 34.423 1.00 97.00 201 ALA A N 1
ATOM 1584 C CA . ALA A 1 201 ? -11.860 -14.851 33.000 1.00 97.00 201 ALA A CA 1
ATOM 1585 C C . ALA A 1 201 ? -12.307 -13.615 32.193 1.00 97.00 201 ALA A C 1
ATOM 1587 O O . ALA A 1 201 ? -11.754 -13.338 31.127 1.00 97.00 201 ALA A O 1
ATOM 1588 N N . LEU A 1 202 ? -13.275 -12.841 32.699 1.00 97.75 202 LEU A N 1
ATOM 1589 C CA . LEU A 1 202 ? -13.729 -11.607 32.043 1.00 97.75 202 LEU A CA 1
ATOM 1590 C C . LEU A 1 202 ? -12.640 -10.525 32.028 1.00 97.75 202 LEU A C 1
ATOM 1592 O O . LEU A 1 202 ? -12.497 -9.812 31.036 1.00 97.75 202 LEU A O 1
ATOM 1596 N N . GLN A 1 203 ? -11.851 -10.411 33.097 1.00 97.62 203 GLN A N 1
ATOM 1597 C CA . GLN A 1 203 ? -10.721 -9.483 33.165 1.00 97.62 203 GLN A CA 1
ATOM 1598 C C . GLN A 1 203 ? -9.622 -9.854 32.163 1.00 97.62 203 GLN A C 1
ATOM 1600 O O . GLN A 1 203 ? -9.093 -8.971 31.491 1.00 97.62 203 GLN A O 1
ATOM 1605 N N . GLN A 1 204 ? -9.322 -11.145 31.994 1.00 97.62 204 GLN A N 1
ATOM 1606 C CA . GLN A 1 204 ? -8.392 -11.615 30.962 1.00 97.62 204 GLN A CA 1
ATOM 1607 C C . GLN A 1 204 ? -8.903 -11.307 29.547 1.00 97.62 204 GLN A C 1
ATOM 1609 O O . GLN A 1 204 ? -8.136 -10.842 28.705 1.00 97.62 204 GLN A O 1
ATOM 1614 N N . GLN A 1 205 ? -10.200 -11.505 29.285 1.00 97.31 205 GLN A N 1
ATOM 1615 C CA . GLN A 1 205 ? -10.810 -11.128 28.005 1.00 97.31 205 GLN A CA 1
ATOM 1616 C C . GLN A 1 205 ? -10.712 -9.619 27.751 1.00 97.31 205 GLN A C 1
ATOM 1618 O O . GLN A 1 205 ? -10.332 -9.207 26.657 1.00 97.31 205 GLN A O 1
ATOM 1623 N N . LEU A 1 206 ? -10.985 -8.793 28.765 1.00 97.62 206 LEU A N 1
ATOM 1624 C CA . LEU A 1 206 ? -10.858 -7.339 28.662 1.00 97.62 206 LEU A CA 1
ATOM 1625 C C . LEU A 1 206 ? -9.414 -6.919 28.349 1.00 97.62 206 LEU A C 1
ATOM 1627 O O . LEU A 1 206 ? -9.198 -6.087 27.470 1.00 97.62 206 LEU A O 1
ATOM 1631 N N . GLN A 1 207 ? -8.427 -7.531 29.009 1.00 96.88 207 GLN A N 1
ATOM 1632 C CA . GLN A 1 207 ? -7.008 -7.290 28.730 1.00 96.88 207 GLN A CA 1
ATOM 1633 C C . GLN A 1 207 ? -6.621 -7.696 27.305 1.00 96.88 207 GLN A C 1
ATOM 1635 O O . GLN A 1 207 ? -5.878 -6.970 26.649 1.00 96.88 207 GLN A O 1
ATOM 1640 N N . ALA A 1 208 ? -7.139 -8.819 26.797 1.00 96.31 208 ALA A N 1
ATOM 1641 C CA . ALA A 1 208 ? -6.900 -9.246 25.420 1.00 96.31 208 ALA A CA 1
ATOM 1642 C C . ALA A 1 208 ? -7.495 -8.258 24.399 1.00 96.31 208 ALA A C 1
ATOM 1644 O O . ALA A 1 208 ? -6.836 -7.920 23.411 1.00 96.31 208 ALA A O 1
ATOM 1645 N N . VAL A 1 209 ? -8.705 -7.745 24.655 1.00 96.56 209 VAL A N 1
ATOM 1646 C CA . VAL A 1 209 ? -9.319 -6.695 23.828 1.00 96.56 209 VAL A CA 1
ATOM 1647 C C . VAL A 1 209 ? -8.473 -5.424 23.869 1.00 96.56 209 VAL A C 1
ATOM 1649 O O . VAL A 1 209 ? -8.135 -4.902 22.808 1.00 96.56 209 VA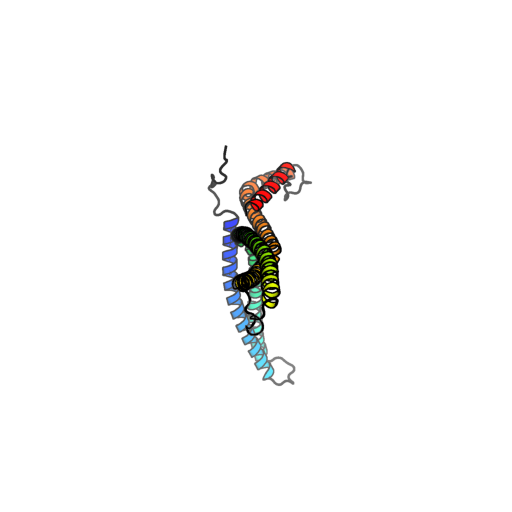L A O 1
ATOM 1652 N N . ASP A 1 210 ? -8.062 -4.956 25.048 1.00 95.75 210 ASP A N 1
ATOM 1653 C CA . ASP A 1 210 ? -7.230 -3.754 25.185 1.00 95.75 210 ASP A CA 1
ATOM 1654 C C . ASP A 1 210 ? -5.865 -3.917 24.491 1.00 95.75 210 ASP A C 1
ATOM 1656 O O . ASP A 1 210 ? -5.433 -3.014 23.772 1.00 95.75 210 ASP A O 1
ATOM 1660 N N . ALA A 1 211 ? -5.234 -5.091 24.592 1.00 95.12 211 ALA A N 1
ATOM 1661 C CA . ALA A 1 211 ? -3.999 -5.407 23.874 1.00 95.12 211 ALA A CA 1
ATOM 1662 C C . ALA A 1 211 ? -4.184 -5.337 22.348 1.00 95.12 211 ALA A C 1
ATOM 1664 O O . ALA A 1 211 ? -3.349 -4.771 21.646 1.00 95.12 211 ALA A O 1
ATOM 1665 N N . SER A 1 212 ? -5.312 -5.831 21.823 1.00 91.62 212 SER A N 1
ATOM 1666 C CA . SER A 1 212 ? -5.615 -5.785 20.383 1.00 91.62 212 SER A CA 1
ATOM 1667 C C . SER A 1 212 ? -5.831 -4.367 19.829 1.00 91.62 212 SER A C 1
ATOM 1669 O O . SER A 1 212 ? -5.838 -4.170 18.607 1.00 91.62 212 SER A O 1
ATOM 1671 N N . ARG A 1 213 ? -6.023 -3.378 20.714 1.00 93.94 213 ARG A N 1
ATOM 1672 C CA . ARG A 1 213 ? -6.267 -1.974 20.363 1.00 93.94 213 ARG A CA 1
ATOM 1673 C C . ARG A 1 213 ? -5.013 -1.106 20.361 1.00 93.94 213 ARG A C 1
ATOM 1675 O O . ARG A 1 213 ? -5.074 -0.016 19.799 1.00 93.94 213 ARG A O 1
ATOM 1682 N N . VAL A 1 214 ? -3.902 -1.573 20.936 1.00 94.00 214 VAL A N 1
ATOM 1683 C CA . VAL A 1 214 ? -2.660 -0.789 21.089 1.00 94.00 214 VAL A CA 1
ATOM 1684 C C . VAL A 1 214 ? -2.156 -0.249 19.747 1.00 94.00 214 VAL A C 1
ATOM 1686 O O . VAL A 1 214 ? -1.785 0.919 19.661 1.00 94.00 214 VAL A O 1
ATOM 1689 N N . ASP A 1 215 ? -2.243 -1.052 18.685 1.00 93.00 215 ASP A N 1
ATOM 1690 C CA . ASP A 1 215 ? -1.724 -0.687 17.360 1.00 93.00 215 ASP A CA 1
ATOM 1691 C C . ASP A 1 215 ? -2.734 0.069 16.479 1.00 93.00 215 ASP A C 1
ATOM 1693 O O . ASP A 1 215 ? -2.373 0.599 15.424 1.00 93.00 215 ASP A O 1
ATOM 1697 N N . LEU A 1 216 ? -4.012 0.150 16.878 1.00 93.50 216 LEU A N 1
ATOM 1698 C CA . LEU A 1 216 ? -5.059 0.787 16.066 1.00 93.50 216 LEU A CA 1
ATOM 1699 C C . LEU A 1 216 ? -4.789 2.270 15.754 1.00 93.50 216 LEU A C 1
ATOM 1701 O O . LEU A 1 216 ? -5.047 2.671 14.615 1.00 93.50 216 LEU A O 1
ATOM 1705 N N . PRO A 1 217 ? -4.280 3.100 16.690 1.00 94.12 217 PRO A N 1
ATOM 1706 C CA . PRO A 1 217 ? -3.958 4.494 16.397 1.00 94.12 217 PRO A CA 1
ATOM 1707 C C . PRO A 1 217 ? -2.881 4.634 15.3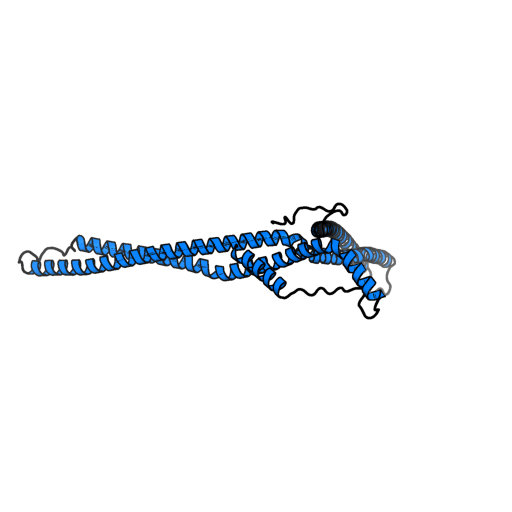18 1.00 94.12 217 PRO A C 1
ATOM 1709 O O . PRO A 1 217 ? -3.051 5.427 14.391 1.00 94.12 217 PRO A O 1
ATOM 1712 N N . GLN A 1 218 ? -1.815 3.832 15.398 1.00 95.19 218 GLN A N 1
ATOM 1713 C CA . GLN A 1 218 ? -0.731 3.861 14.418 1.00 95.19 218 GLN A CA 1
ATOM 1714 C C . GLN A 1 218 ? -1.216 3.366 13.051 1.00 95.19 218 GLN A C 1
ATOM 1716 O O . GLN A 1 218 ? -1.021 4.046 12.046 1.00 95.19 218 GLN A O 1
ATOM 1721 N N . ALA A 1 219 ? -1.954 2.252 13.015 1.00 95.44 219 ALA A N 1
ATOM 1722 C CA . ALA A 1 219 ? -2.535 1.731 11.779 1.00 95.44 219 ALA A CA 1
ATOM 1723 C C . ALA A 1 219 ? -3.465 2.751 11.094 1.00 95.44 219 ALA A C 1
ATOM 1725 O O . ALA A 1 219 ? -3.441 2.897 9.871 1.00 95.44 219 ALA A O 1
ATOM 1726 N N . ARG A 1 220 ? -4.261 3.501 11.870 1.00 94.31 220 ARG A N 1
ATOM 1727 C CA . ARG A 1 220 ? -5.097 4.596 11.349 1.00 94.31 220 ARG A CA 1
ATOM 1728 C C . ARG A 1 220 ? -4.273 5.759 10.817 1.00 94.31 220 ARG A C 1
ATOM 1730 O O . ARG A 1 220 ? -4.613 6.300 9.767 1.00 94.31 220 ARG A O 1
ATOM 1737 N N . HIS A 1 221 ? -3.218 6.155 11.527 1.00 94.50 221 HIS A N 1
ATOM 1738 C CA . HIS A 1 221 ? -2.316 7.204 11.065 1.00 94.50 221 HIS A CA 1
ATOM 1739 C C . HIS A 1 221 ? -1.691 6.833 9.712 1.00 94.50 221 HIS A C 1
ATOM 1741 O O . HIS A 1 221 ? -1.734 7.628 8.771 1.00 94.50 221 HIS A O 1
ATOM 1747 N N . ASP A 1 222 ? -1.194 5.605 9.578 1.00 95.81 222 ASP A N 1
ATOM 1748 C CA . ASP A 1 222 ? -0.532 5.139 8.360 1.00 95.81 222 ASP A CA 1
ATOM 1749 C C . ASP A 1 222 ? -1.518 4.996 7.193 1.00 95.81 222 ASP A C 1
ATOM 1751 O O . ASP A 1 222 ? -1.241 5.470 6.087 1.00 95.81 222 ASP A O 1
ATOM 1755 N N . ALA A 1 223 ? -2.719 4.465 7.446 1.00 95.62 223 ALA A N 1
ATOM 1756 C CA . ALA A 1 223 ? -3.796 4.428 6.456 1.00 95.62 223 ALA A CA 1
ATOM 1757 C C . ALA A 1 223 ? -4.219 5.840 6.007 1.00 95.62 223 ALA A C 1
ATOM 1759 O O . ALA A 1 223 ? -4.444 6.073 4.818 1.00 95.62 223 ALA A O 1
ATOM 1760 N N . ARG A 1 224 ? -4.260 6.817 6.926 1.00 95.44 224 ARG A N 1
ATOM 1761 C CA . ARG A 1 224 ? -4.556 8.221 6.599 1.00 95.44 224 ARG A CA 1
ATOM 1762 C C . ARG A 1 224 ? -3.460 8.846 5.740 1.00 95.44 224 ARG A C 1
ATOM 1764 O O . ARG A 1 224 ? -3.774 9.544 4.778 1.00 95.44 224 ARG A O 1
ATOM 1771 N N . ARG A 1 225 ? -2.185 8.586 6.043 1.00 95.81 225 ARG A N 1
ATOM 1772 C CA . ARG A 1 225 ? -1.050 9.051 5.228 1.00 95.81 225 ARG A CA 1
ATOM 1773 C C . ARG A 1 225 ? -1.093 8.461 3.819 1.00 95.81 225 ARG A C 1
ATOM 1775 O O . ARG A 1 225 ? -0.906 9.198 2.852 1.00 95.81 225 ARG A O 1
ATOM 1782 N N . ALA A 1 226 ? -1.391 7.167 3.701 1.00 95.19 226 ALA A N 1
ATOM 1783 C CA . ALA A 1 226 ? -1.563 6.498 2.414 1.00 95.19 226 ALA A CA 1
ATOM 1784 C C . ALA A 1 226 ? -2.727 7.103 1.610 1.00 95.19 226 ALA A C 1
ATOM 1786 O O . ALA A 1 226 ? -2.551 7.428 0.435 1.00 95.19 226 ALA A O 1
ATOM 1787 N N . TYR A 1 227 ? -3.875 7.340 2.257 1.00 95.94 227 TYR A N 1
ATOM 1788 C CA . TYR A 1 227 ? -5.022 8.015 1.646 1.00 95.94 227 TYR A CA 1
ATOM 1789 C C . TYR A 1 227 ? -4.654 9.404 1.124 1.00 95.94 227 TYR A C 1
ATOM 1791 O O . TYR A 1 227 ? -4.913 9.710 -0.035 1.00 95.94 227 TYR A O 1
ATOM 1799 N N . GLN A 1 228 ? -4.021 10.240 1.953 1.00 94.12 228 GLN A N 1
ATOM 1800 C CA . GLN A 1 228 ? -3.649 11.608 1.582 1.00 94.12 228 GLN A CA 1
ATOM 1801 C C . GLN A 1 228 ? -2.712 11.638 0.373 1.00 94.12 228 GLN A C 1
ATOM 1803 O O . GLN A 1 228 ? -2.913 12.439 -0.537 1.00 94.12 228 GLN A O 1
ATOM 1808 N N . TYR A 1 229 ? -1.715 10.750 0.341 1.00 95.00 229 TYR A N 1
ATOM 1809 C CA . TYR A 1 229 ? -0.787 10.661 -0.782 1.00 95.00 229 TYR A CA 1
ATOM 1810 C C . TYR A 1 229 ? -1.479 10.195 -2.071 1.00 95.00 229 TYR A C 1
ATOM 1812 O O . TYR A 1 229 ? -1.307 10.815 -3.120 1.00 95.00 229 TYR A O 1
ATOM 1820 N N . ALA A 1 230 ? -2.311 9.152 -1.996 1.00 94.62 230 ALA A N 1
ATOM 1821 C CA . ALA A 1 230 ? -3.064 8.674 -3.152 1.00 94.62 230 ALA A CA 1
ATOM 1822 C C . ALA A 1 230 ? -4.078 9.720 -3.645 1.00 94.62 230 ALA A C 1
ATOM 1824 O O . ALA A 1 230 ? -4.202 9.938 -4.848 1.00 94.62 230 ALA A O 1
ATOM 1825 N N . ARG A 1 231 ? -4.756 10.424 -2.727 1.00 94.56 231 ARG A N 1
ATOM 1826 C CA . ARG A 1 231 ? -5.700 11.500 -3.053 1.00 94.56 231 ARG A CA 1
ATOM 1827 C C . ARG A 1 231 ? -4.996 12.664 -3.733 1.00 94.56 231 ARG A C 1
ATOM 1829 O O . ARG A 1 231 ? -5.512 13.152 -4.727 1.00 94.56 231 ARG A O 1
ATOM 1836 N N . TYR A 1 232 ? -3.814 13.058 -3.256 1.00 94.38 232 TYR A N 1
ATOM 1837 C CA . TYR A 1 232 ? -2.972 14.053 -3.924 1.00 94.38 232 TYR A CA 1
ATOM 1838 C C . TYR A 1 232 ? -2.690 13.669 -5.383 1.00 94.38 232 TYR A C 1
ATOM 1840 O O . TYR A 1 232 ? -2.927 14.479 -6.276 1.00 94.38 232 TYR A O 1
ATOM 1848 N N . LEU A 1 233 ? -2.238 12.436 -5.634 1.00 94.69 233 LEU A N 1
ATOM 1849 C CA . LEU A 1 233 ? -1.923 11.977 -6.989 1.00 94.69 233 LEU A CA 1
ATOM 1850 C C . LEU A 1 233 ? -3.164 11.930 -7.887 1.00 94.69 233 LEU A C 1
ATOM 1852 O O . LEU A 1 233 ? -3.105 12.375 -9.029 1.00 94.69 233 LEU A O 1
ATOM 1856 N N . VAL A 1 234 ? -4.296 11.439 -7.374 1.00 95.38 234 VAL A N 1
ATOM 1857 C CA . VAL A 1 234 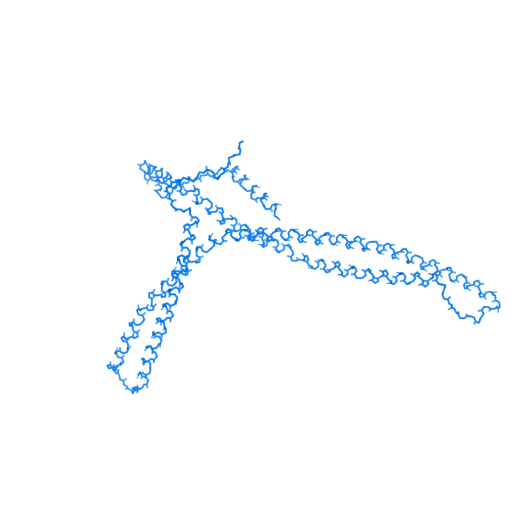? -5.567 11.441 -8.115 1.00 95.38 234 VAL A CA 1
ATOM 1858 C C . VAL A 1 234 ? -6.016 12.867 -8.431 1.00 95.38 234 VAL A C 1
ATOM 1860 O O . VAL A 1 234 ? -6.394 13.141 -9.565 1.00 95.38 234 VAL A O 1
ATOM 1863 N N . SER A 1 235 ? -5.904 13.798 -7.484 1.00 91.44 235 SER A N 1
ATOM 1864 C CA . SER A 1 235 ? -6.222 15.206 -7.728 1.00 91.44 235 SER A CA 1
ATOM 1865 C C . SER A 1 235 ? -5.271 15.861 -8.739 1.00 91.44 235 SER A C 1
ATOM 1867 O O . SER A 1 235 ? -5.715 16.690 -9.527 1.00 91.44 235 SER A O 1
ATOM 1869 N N . ASP A 1 236 ? -3.982 15.495 -8.769 1.00 92.25 236 ASP A N 1
ATOM 1870 C CA . ASP A 1 236 ? -3.037 15.972 -9.795 1.00 92.25 236 ASP A CA 1
ATOM 1871 C C . ASP A 1 236 ? -3.401 15.433 -11.189 1.00 92.25 236 ASP A C 1
ATOM 1873 O O . ASP A 1 236 ? -3.365 16.176 -12.170 1.00 92.25 236 ASP A O 1
ATOM 1877 N N . ILE A 1 237 ? -3.829 14.169 -11.276 1.00 91.94 237 ILE A N 1
ATOM 1878 C CA . ILE A 1 237 ? -4.354 13.570 -12.511 1.00 91.94 237 ILE A CA 1
ATOM 1879 C C . ILE A 1 237 ? -5.595 14.330 -12.987 1.00 91.94 237 ILE A C 1
ATOM 1881 O O . ILE A 1 237 ? -5.625 14.785 -14.131 1.00 91.94 237 ILE A O 1
ATOM 1885 N N . GLU A 1 238 ? -6.587 14.506 -12.110 1.00 91.31 238 GLU A N 1
ATOM 1886 C CA . GLU A 1 238 ? -7.819 15.246 -12.403 1.00 91.31 238 GLU A CA 1
ATOM 1887 C C . GLU A 1 238 ? -7.496 16.673 -12.863 1.00 91.31 238 GLU A C 1
ATOM 1889 O O . GLU A 1 238 ? -7.994 17.128 -13.892 1.00 91.31 238 GLU A O 1
ATOM 1894 N N . MET A 1 239 ? -6.606 17.369 -12.150 1.00 91.31 239 MET A N 1
ATOM 1895 C CA . MET A 1 239 ? -6.166 18.715 -12.508 1.00 91.31 239 MET A CA 1
ATOM 1896 C C . MET A 1 239 ? -5.552 18.746 -13.910 1.00 91.31 239 MET A C 1
ATOM 1898 O O . MET A 1 239 ? -5.921 19.600 -14.713 1.00 91.31 239 MET A O 1
ATOM 1902 N N . ARG A 1 240 ? -4.631 17.832 -14.231 1.00 90.88 240 ARG A N 1
ATOM 1903 C CA . ARG A 1 240 ? -3.978 17.782 -15.549 1.00 90.88 240 ARG A CA 1
ATOM 1904 C C . ARG A 1 240 ? -4.962 17.478 -16.669 1.00 90.88 240 ARG A C 1
ATOM 1906 O O . ARG A 1 240 ? -4.869 18.099 -17.725 1.00 90.88 240 ARG A O 1
ATOM 1913 N N . GLU A 1 241 ? -5.931 16.601 -16.425 1.00 90.06 241 GLU A N 1
ATOM 1914 C CA . GLU A 1 241 ? -7.019 16.331 -17.369 1.00 90.06 241 GLU A CA 1
ATOM 1915 C C . GLU A 1 241 ? -7.863 17.576 -17.650 1.00 90.06 241 GLU A C 1
ATOM 1917 O O . GLU A 1 241 ? -8.178 17.857 -18.806 1.00 90.06 241 GLU A O 1
ATOM 1922 N N . GLN A 1 242 ? -8.197 18.354 -16.616 1.00 88.88 242 GLN A N 1
ATOM 1923 C CA . GLN A 1 242 ? -8.958 19.596 -16.787 1.00 88.88 242 GLN A CA 1
ATOM 1924 C C . GLN A 1 242 ? -8.117 20.732 -17.390 1.00 88.88 242 GLN A C 1
ATOM 1926 O O . GLN A 1 242 ? -8.653 21.593 -18.091 1.00 88.88 242 GLN A O 1
ATOM 1931 N N . LEU A 1 243 ? -6.804 20.752 -17.139 1.00 88.50 243 LEU A N 1
ATOM 1932 C CA . LEU A 1 243 ? -5.891 21.763 -17.675 1.00 88.50 243 LEU A CA 1
ATOM 1933 C C . LEU A 1 243 ? -5.568 21.546 -19.151 1.00 88.50 243 LEU A C 1
ATOM 1935 O O . LEU A 1 243 ? -5.399 22.528 -19.870 1.00 88.50 243 LEU A O 1
ATOM 1939 N N . GLU A 1 244 ? -5.492 20.300 -19.618 1.00 87.06 244 GLU A N 1
ATOM 1940 C CA . GLU A 1 244 ? -5.132 19.961 -20.998 1.00 87.06 244 GLU A CA 1
ATOM 1941 C C . GLU A 1 244 ? -5.887 20.771 -22.077 1.00 87.06 244 GLU A C 1
ATOM 1943 O O . GLU A 1 244 ? -5.223 21.382 -22.921 1.00 87.06 244 GLU A O 1
ATOM 1948 N N . PRO A 1 245 ? -7.230 20.898 -22.049 1.00 87.62 245 PRO A N 1
ATOM 1949 C CA . PRO A 1 245 ? -7.950 21.729 -23.018 1.00 87.62 245 PRO A CA 1
ATOM 1950 C C . PRO A 1 245 ? -7.683 23.239 -22.872 1.00 87.62 245 PRO A C 1
ATOM 1952 O O . PRO A 1 245 ? -7.915 23.995 -23.817 1.00 87.62 245 PRO A O 1
ATOM 1955 N N . LEU A 1 246 ? -7.205 23.700 -21.712 1.00 89.06 246 LEU A N 1
ATOM 1956 C CA . LEU A 1 246 ? -6.906 25.109 -21.439 1.00 89.06 246 LEU A CA 1
ATOM 1957 C C . LEU A 1 246 ? -5.473 25.500 -21.826 1.00 89.06 246 LEU A C 1
ATOM 1959 O O . LEU A 1 246 ? -5.225 26.679 -22.091 1.00 89.06 246 LEU A O 1
ATOM 1963 N N . LEU A 1 247 ? -4.542 24.542 -21.918 1.00 89.00 247 LEU A N 1
ATOM 1964 C CA . LEU A 1 247 ? -3.137 24.803 -22.257 1.00 89.00 247 LEU A CA 1
ATOM 1965 C C . LEU A 1 247 ? -2.957 25.648 -23.534 1.00 89.00 247 LEU A C 1
ATOM 1967 O O . LEU A 1 247 ? -2.179 26.600 -23.482 1.00 89.00 247 LEU A O 1
ATOM 1971 N N . PRO A 1 248 ? -3.687 25.424 -24.650 1.00 90.75 248 PRO A N 1
ATOM 1972 C CA . PRO A 1 248 ? -3.554 26.266 -25.844 1.00 90.75 248 PRO A CA 1
ATOM 1973 C C . PRO A 1 248 ? -4.049 27.706 -25.647 1.00 90.75 248 PRO A C 1
ATOM 1975 O O . PRO A 1 248 ? -3.579 28.631 -26.310 1.00 90.75 248 PRO A O 1
ATOM 1978 N N . VAL A 1 249 ? -5.026 27.923 -24.761 1.00 91.25 249 VAL A N 1
ATOM 1979 C CA . VAL A 1 249 ? -5.515 29.269 -24.422 1.00 91.25 249 VAL A CA 1
ATOM 1980 C C . VAL A 1 249 ? -4.471 29.996 -23.582 1.00 91.25 249 VAL A C 1
ATOM 1982 O O . VAL A 1 249 ? -4.110 31.125 -23.908 1.00 91.25 249 VAL A O 1
ATOM 1985 N N . ILE A 1 250 ? -3.943 29.322 -22.559 1.00 89.62 250 ILE A N 1
ATOM 1986 C CA . ILE A 1 250 ? -2.888 29.851 -21.690 1.00 89.62 250 ILE A CA 1
ATOM 1987 C C . ILE A 1 250 ? -1.636 30.171 -22.512 1.00 89.62 250 ILE A C 1
ATOM 1989 O O . ILE A 1 250 ? -1.097 31.266 -22.392 1.00 89.62 250 ILE A O 1
ATOM 1993 N N . ALA A 1 251 ? -1.208 29.264 -23.395 1.00 89.62 251 ALA A N 1
ATOM 1994 C CA . ALA A 1 251 ? -0.053 29.472 -24.263 1.00 89.62 251 ALA A CA 1
ATOM 1995 C C . ALA A 1 251 ? -0.215 30.725 -25.135 1.00 89.62 251 ALA A C 1
ATOM 1997 O O . ALA A 1 251 ? 0.674 31.571 -25.152 1.00 89.62 251 ALA A O 1
ATOM 1998 N N . ARG A 1 252 ? -1.375 30.899 -25.785 1.00 89.56 252 ARG A N 1
ATOM 1999 C CA . ARG A 1 252 ? -1.661 32.103 -26.584 1.00 89.56 252 ARG A CA 1
ATOM 2000 C C . ARG A 1 252 ? -1.651 33.381 -25.749 1.00 89.56 252 ARG A C 1
ATOM 2002 O O . ARG A 1 252 ? -1.098 34.379 -26.200 1.00 89.56 252 ARG A O 1
ATOM 2009 N N . ALA A 1 253 ? -2.236 33.360 -24.552 1.00 88.50 253 ALA A N 1
ATOM 2010 C CA . ALA A 1 253 ? -2.237 34.516 -23.659 1.00 88.50 253 ALA A CA 1
ATOM 2011 C C . ALA A 1 253 ? -0.812 34.897 -23.223 1.00 88.50 253 ALA A C 1
ATOM 2013 O O . ALA A 1 253 ? -0.460 36.074 -23.235 1.00 88.50 253 ALA A O 1
ATOM 2014 N N . THR A 1 254 ? 0.019 33.908 -22.891 1.00 88.31 254 THR A N 1
ATOM 2015 C CA . THR A 1 254 ? 1.420 34.127 -22.508 1.00 88.31 254 THR A CA 1
ATOM 2016 C C . THR A 1 254 ? 2.255 34.639 -23.682 1.00 88.31 254 THR A C 1
ATOM 2018 O O . THR A 1 254 ? 3.029 35.576 -23.501 1.00 88.31 254 THR A O 1
ATOM 2021 N N . SER A 1 255 ? 2.066 34.096 -24.890 1.00 88.38 255 SER A N 1
ATOM 2022 C CA . SER A 1 255 ? 2.720 34.609 -26.102 1.00 88.38 255 SER A CA 1
ATOM 2023 C C . SER A 1 255 ? 2.323 36.057 -26.390 1.00 88.38 255 SER A C 1
ATOM 2025 O O . SER A 1 255 ? 3.197 36.896 -26.554 1.00 88.38 255 SER A O 1
ATOM 2027 N N . ALA A 1 256 ? 1.028 36.384 -26.346 1.00 88.62 256 ALA A N 1
ATOM 2028 C CA . ALA A 1 256 ? 0.561 37.752 -26.573 1.00 88.62 256 ALA A CA 1
ATOM 2029 C C . ALA A 1 256 ? 1.086 38.743 -25.517 1.00 88.62 256 ALA A C 1
ATOM 2031 O O . ALA A 1 256 ? 1.432 39.877 -25.840 1.00 88.62 256 ALA A O 1
ATOM 2032 N N . ALA A 1 257 ? 1.168 38.322 -24.251 1.00 86.56 257 ALA A N 1
ATOM 2033 C CA . ALA A 1 257 ? 1.744 39.139 -23.188 1.00 86.56 257 ALA A CA 1
ATOM 2034 C C . ALA A 1 257 ? 3.243 39.390 -23.413 1.00 86.56 257 ALA A C 1
ATOM 2036 O O . ALA A 1 257 ? 3.710 40.508 -23.202 1.00 86.56 257 ALA A O 1
ATOM 2037 N N . TYR A 1 258 ? 3.980 38.378 -23.877 1.00 87.25 258 TYR A N 1
ATOM 2038 C CA . TYR A 1 258 ? 5.381 38.536 -24.255 1.00 87.25 258 TYR A CA 1
ATOM 2039 C C . TYR A 1 258 ? 5.570 39.481 -25.440 1.00 87.25 258 TYR A C 1
ATOM 2041 O O . TYR A 1 258 ? 6.441 40.346 -25.398 1.00 87.25 258 TYR A O 1
ATOM 2049 N N . ASP A 1 259 ? 4.744 39.338 -26.479 1.00 88.12 259 ASP A N 1
ATOM 2050 C CA . ASP A 1 259 ? 4.788 40.211 -27.654 1.00 88.12 259 ASP A CA 1
ATOM 2051 C C . ASP A 1 259 ? 4.554 41.679 -27.259 1.00 88.12 259 ASP A C 1
ATOM 2053 O O . ASP A 1 259 ? 5.140 42.586 -27.849 1.00 88.12 259 ASP A O 1
ATOM 2057 N N . TRP A 1 260 ? 3.737 41.920 -26.226 1.00 87.94 260 TRP A N 1
ATOM 2058 C CA . TRP A 1 260 ? 3.539 43.246 -25.640 1.00 87.94 260 TRP A CA 1
ATOM 2059 C C . TRP A 1 260 ? 4.719 43.712 -24.769 1.00 87.94 260 TRP A C 1
ATOM 2061 O O . TRP A 1 260 ? 5.098 44.883 -24.825 1.00 87.94 260 TRP A O 1
ATOM 2071 N N . SER A 1 261 ? 5.300 42.824 -23.957 1.00 85.88 261 SER A N 1
ATOM 2072 C CA . SER A 1 261 ? 6.447 43.124 -23.095 1.00 85.88 261 SER A CA 1
ATOM 2073 C C . SER A 1 261 ? 7.439 41.956 -23.052 1.00 85.88 261 SER A C 1
ATOM 2075 O O . SER A 1 261 ? 7.189 40.956 -22.368 1.00 85.88 261 SER A O 1
ATOM 2077 N N . PRO A 1 262 ? 8.622 42.107 -23.680 1.00 81.38 262 PRO A N 1
ATOM 2078 C CA . PRO A 1 262 ? 9.664 41.077 -23.698 1.00 81.38 262 PRO A CA 1
ATOM 2079 C C . PRO A 1 262 ? 10.257 40.752 -22.319 1.00 81.38 262 PRO A C 1
ATOM 2081 O O . PRO A 1 262 ? 11.021 39.799 -22.185 1.00 81.38 262 PRO A O 1
ATOM 2084 N N . TYR A 1 263 ? 9.939 41.556 -21.298 1.00 82.31 263 TYR A N 1
ATOM 2085 C CA . TYR A 1 263 ? 10.344 41.330 -19.910 1.00 82.31 263 TYR A CA 1
ATOM 2086 C C . TYR A 1 263 ? 9.492 40.268 -19.200 1.00 82.31 263 TYR A C 1
ATOM 2088 O O . TYR A 1 263 ? 9.832 39.852 -18.093 1.00 82.31 263 TYR A O 1
ATOM 2096 N N . LEU A 1 264 ? 8.379 39.838 -19.801 1.00 78.06 264 LEU A N 1
ATOM 2097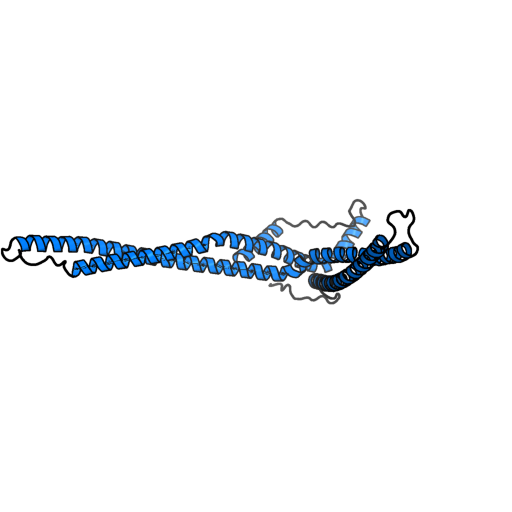 C CA . LEU A 1 264 ? 7.580 38.720 -19.304 1.00 78.06 264 LEU A CA 1
ATOM 2098 C C . LEU A 1 264 ? 8.187 37.389 -19.778 1.00 78.06 264 LEU A C 1
ATOM 2100 O O . LEU A 1 264 ? 8.817 37.312 -20.824 1.00 78.06 264 LEU A O 1
ATOM 2104 N N . GLU A 1 265 ? 8.031 36.307 -19.018 1.00 75.00 265 GLU A N 1
ATOM 2105 C CA . GLU A 1 265 ? 8.550 34.995 -19.428 1.00 75.00 265 GLU A CA 1
ATOM 2106 C C . GLU A 1 265 ? 7.581 34.299 -20.400 1.00 75.00 265 GLU A C 1
ATOM 2108 O O . GLU A 1 265 ? 6.468 33.943 -20.017 1.00 75.00 265 GLU A O 1
ATOM 2113 N N . GLN A 1 266 ? 8.025 33.990 -21.628 1.00 73.12 266 GLN A N 1
ATOM 2114 C CA . GLN A 1 266 ? 7.214 33.270 -22.636 1.00 73.12 266 GLN A CA 1
ATOM 2115 C C . GLN A 1 266 ? 6.699 31.898 -22.179 1.00 73.12 266 GLN A C 1
ATOM 2117 O O . GLN A 1 266 ? 5.756 31.360 -22.755 1.00 73.12 266 GLN A O 1
ATOM 2122 N N . ARG A 1 267 ? 7.353 31.286 -21.186 1.00 77.38 267 ARG A N 1
ATOM 2123 C CA . ARG A 1 267 ? 7.100 29.899 -20.773 1.00 77.38 267 ARG A CA 1
ATOM 2124 C C . ARG A 1 267 ? 6.305 29.782 -19.475 1.00 77.38 267 ARG A C 1
ATOM 2126 O O . ARG A 1 267 ? 6.133 28.669 -18.985 1.00 77.38 267 ARG A O 1
ATOM 2133 N N . LYS A 1 268 ? 5.829 30.895 -18.906 1.00 80.56 268 LYS A N 1
ATOM 2134 C CA . LYS A 1 268 ? 5.214 30.895 -17.577 1.00 80.56 268 LYS A CA 1
ATOM 2135 C C . LYS A 1 268 ? 3.944 31.732 -17.530 1.00 80.56 268 LYS A C 1
ATOM 2137 O O . LYS A 1 268 ? 3.945 32.913 -17.850 1.00 80.56 268 LYS A O 1
ATOM 2142 N N . HIS A 1 269 ? 2.875 31.114 -17.037 1.00 82.50 269 HIS A N 1
ATOM 2143 C CA . HIS A 1 269 ? 1.637 31.792 -16.672 1.00 82.50 269 HIS A CA 1
ATOM 2144 C C . HIS A 1 269 ? 1.383 31.590 -15.177 1.00 82.50 269 HIS A C 1
ATOM 2146 O O . HIS A 1 269 ? 1.457 30.462 -14.691 1.00 82.50 269 HIS A O 1
ATOM 2152 N N . VAL A 1 270 ? 1.119 32.668 -14.434 1.00 84.31 270 VAL A N 1
ATOM 2153 C CA . VAL A 1 270 ? 0.931 32.612 -12.975 1.00 84.31 270 VAL A CA 1
ATOM 2154 C C . VAL A 1 270 ? -0.535 32.837 -12.638 1.00 84.31 270 VAL A C 1
ATOM 2156 O O . VAL A 1 270 ? -1.061 33.928 -12.839 1.00 84.31 270 VAL A O 1
ATOM 2159 N N . ILE A 1 271 ? -1.173 31.813 -12.072 1.00 85.88 271 ILE A N 1
ATOM 2160 C CA . ILE A 1 271 ? -2.540 31.884 -11.553 1.00 85.88 271 ILE A CA 1
ATOM 2161 C C . ILE A 1 271 ? -2.452 32.012 -10.033 1.00 85.88 271 ILE A C 1
ATOM 2163 O O . ILE A 1 271 ? -1.909 31.134 -9.365 1.00 85.88 271 ILE A O 1
ATOM 2167 N N . LYS A 1 272 ? -2.970 33.112 -9.479 1.00 89.88 272 LYS A N 1
ATOM 2168 C CA . LYS A 1 272 ? -3.111 33.277 -8.027 1.00 89.88 272 LYS A CA 1
ATOM 2169 C C . LYS A 1 272 ? -4.467 32.727 -7.595 1.00 89.88 272 LYS A C 1
ATOM 2171 O O . LYS A 1 272 ? -5.494 33.175 -8.097 1.00 89.88 272 LYS A O 1
ATOM 2176 N N . LEU A 1 273 ? -4.459 31.771 -6.670 1.00 91.12 273 LEU A N 1
ATOM 2177 C CA . LEU A 1 273 ? -5.674 31.261 -6.036 1.00 91.12 273 LEU A CA 1
ATOM 2178 C C . LEU A 1 273 ? -6.056 32.174 -4.867 1.00 91.12 273 LEU A C 1
ATOM 2180 O O . LEU A 1 273 ? -5.180 32.652 -4.150 1.00 91.12 273 LEU A O 1
ATOM 2184 N N . SER A 1 274 ? -7.350 32.422 -4.676 1.00 95.06 274 SER A N 1
ATOM 2185 C CA . SER A 1 274 ? -7.850 33.153 -3.506 1.00 95.06 274 SER A CA 1
ATOM 2186 C C . SER A 1 274 ? -7.808 32.282 -2.250 1.00 95.06 274 SER A C 1
ATOM 2188 O O . SER A 1 274 ? -8.153 31.100 -2.330 1.00 95.06 274 SER A O 1
ATOM 2190 N N . ASP A 1 275 ? -7.525 32.879 -1.093 1.00 94.56 275 ASP A N 1
ATOM 2191 C CA . ASP A 1 275 ? -7.503 32.178 0.201 1.00 94.56 275 ASP A CA 1
ATOM 2192 C C . ASP A 1 275 ? -8.831 31.472 0.516 1.00 94.56 275 ASP A C 1
ATOM 2194 O O . ASP A 1 275 ? -8.836 30.353 1.024 1.00 94.56 275 ASP A O 1
ATOM 2198 N N . GLU A 1 276 ? -9.967 32.081 0.155 1.00 95.38 276 GLU A N 1
ATOM 2199 C CA . GLU A 1 276 ? -11.298 31.495 0.361 1.00 95.38 276 GLU A CA 1
ATOM 2200 C C . GLU A 1 276 ? -11.471 30.168 -0.393 1.00 95.38 276 GLU A C 1
ATOM 2202 O O . GLU A 1 276 ? -11.955 29.186 0.174 1.00 95.38 276 GLU A O 1
ATOM 2207 N N . LEU A 1 277 ? -11.014 30.117 -1.647 1.00 93.56 277 LEU A N 1
ATOM 2208 C CA . LEU A 1 277 ? -11.054 28.912 -2.476 1.00 93.56 277 LEU A CA 1
ATOM 2209 C C . LEU A 1 277 ? -10.178 27.799 -1.885 1.00 93.56 277 LEU A C 1
ATOM 2211 O O . LEU A 1 277 ? -10.605 26.646 -1.826 1.00 93.56 277 LEU A O 1
ATOM 2215 N N . VAL A 1 278 ? -8.980 28.141 -1.400 1.00 92.19 278 VAL A N 1
ATOM 2216 C CA . VAL A 1 278 ? -8.082 27.179 -0.739 1.00 92.19 278 VAL A CA 1
ATOM 2217 C C . VAL A 1 278 ? -8.717 26.658 0.552 1.00 92.19 278 VAL A C 1
ATOM 2219 O O . VAL A 1 278 ? -8.775 25.450 0.769 1.00 92.19 278 VAL A O 1
ATOM 2222 N N . ALA A 1 279 ? -9.274 27.544 1.381 1.00 93.06 279 ALA A N 1
ATOM 2223 C CA . ALA A 1 279 ? -9.953 27.166 2.618 1.00 93.06 279 ALA A CA 1
ATOM 2224 C C . ALA A 1 279 ? -11.207 26.310 2.370 1.00 93.06 279 ALA A C 1
ATOM 2226 O O . ALA A 1 279 ? -11.550 25.444 3.177 1.00 93.06 279 ALA A O 1
ATOM 2227 N N . GLN A 1 280 ? -11.926 26.540 1.270 1.00 94.38 280 GLN A N 1
ATOM 2228 C CA . GLN A 1 280 ? -13.040 25.690 0.861 1.00 94.38 280 GLN A CA 1
ATOM 2229 C C . GLN A 1 280 ? -12.560 24.290 0.454 1.00 94.38 280 GLN A C 1
ATOM 2231 O O . GLN A 1 280 ? -13.144 23.308 0.909 1.00 94.38 280 GLN A O 1
ATOM 2236 N N . ALA A 1 281 ? -11.495 24.194 -0.347 1.00 89.88 281 ALA A N 1
ATOM 2237 C CA . ALA A 1 281 ? -10.932 22.916 -0.778 1.00 89.88 281 ALA A CA 1
ATOM 2238 C C . ALA A 1 281 ? -10.410 22.085 0.407 1.00 89.88 281 ALA A C 1
ATOM 2240 O O . ALA A 1 281 ? -10.701 20.893 0.494 1.00 89.88 281 ALA A O 1
ATOM 2241 N N . SER A 1 282 ? -9.724 22.714 1.369 1.00 89.50 282 SER A N 1
ATOM 2242 C CA . SER A 1 282 ? -9.271 22.034 2.591 1.00 89.50 282 SER A CA 1
ATOM 2243 C C . SER A 1 282 ? -10.441 21.459 3.393 1.00 89.50 282 SER A C 1
ATOM 2245 O O . SER A 1 282 ? -10.417 20.288 3.756 1.00 89.50 282 SER A O 1
ATOM 2247 N N . ARG A 1 283 ? -11.516 22.237 3.585 1.00 92.62 283 ARG A N 1
ATOM 2248 C CA . ARG A 1 283 ? -12.722 21.763 4.290 1.00 92.62 283 ARG A CA 1
ATOM 2249 C C . ARG A 1 283 ? -13.397 20.586 3.587 1.00 92.62 283 ARG A C 1
ATOM 2251 O O . ARG A 1 283 ? -13.928 19.706 4.254 1.00 92.62 283 ARG A O 1
ATOM 2258 N N . GLN A 1 284 ? -13.398 20.565 2.255 1.00 90.00 284 GLN A N 1
ATOM 2259 C CA . GLN A 1 284 ? -13.932 19.434 1.493 1.00 90.00 284 GLN A CA 1
ATOM 2260 C C . GLN A 1 284 ? -13.087 18.173 1.694 1.00 90.00 284 GLN A C 1
ATOM 2262 O O . GLN A 1 284 ? -13.651 17.105 1.915 1.00 90.00 284 GLN A O 1
ATOM 2267 N N . LEU A 1 285 ? -11.758 18.300 1.678 1.00 87.38 285 LEU A N 1
ATOM 2268 C CA . LEU A 1 285 ? -10.846 17.181 1.923 1.00 87.38 285 LEU A CA 1
ATOM 2269 C C . LEU A 1 285 ? -10.996 16.617 3.345 1.00 87.38 285 LEU A C 1
ATOM 2271 O O . LEU A 1 285 ? -11.000 15.401 3.533 1.00 87.38 285 LEU A O 1
ATOM 2275 N N . ASP A 1 286 ? -11.146 17.491 4.340 1.00 89.25 286 ASP A N 1
ATOM 2276 C CA . ASP A 1 286 ? -11.386 17.075 5.723 1.00 89.25 286 ASP A CA 1
ATOM 2277 C C . ASP A 1 286 ? -12.735 16.356 5.858 1.00 89.25 286 ASP A C 1
ATOM 2279 O O . ASP A 1 286 ? -12.805 15.286 6.461 1.00 89.25 286 ASP A O 1
ATOM 2283 N N . ALA A 1 287 ? -13.786 16.865 5.208 1.00 90.38 287 ALA A N 1
ATOM 2284 C CA . ALA A 1 287 ? -15.093 16.213 5.191 1.00 90.38 287 ALA A CA 1
ATOM 2285 C C . ALA A 1 287 ? -15.073 14.838 4.493 1.00 90.38 287 ALA A C 1
ATOM 2287 O O . ALA A 1 287 ? -15.790 13.933 4.916 1.00 90.38 287 ALA A O 1
ATOM 2288 N N . GLU A 1 288 ? -14.263 14.652 3.442 1.00 89.19 288 GLU A N 1
ATOM 2289 C CA . GLU A 1 288 ? -14.047 13.332 2.828 1.00 89.19 288 GLU A CA 1
ATOM 2290 C C . GLU A 1 288 ? -13.423 12.351 3.832 1.00 89.19 288 GLU A C 1
ATOM 2292 O O . GLU A 1 288 ? -13.856 11.204 3.921 1.00 89.19 288 GLU A O 1
ATOM 2297 N N . LEU A 1 289 ? -12.430 12.802 4.604 1.00 87.19 289 LEU A N 1
ATOM 2298 C CA . LEU A 1 289 ? -11.747 11.985 5.610 1.00 87.19 289 LEU A CA 1
ATOM 2299 C C . LEU A 1 289 ? -12.651 11.608 6.787 1.00 87.19 289 LEU A C 1
ATOM 2301 O O . LEU A 1 289 ? -12.545 10.496 7.290 1.00 87.19 289 LEU A O 1
ATOM 2305 N N . GLU A 1 290 ? -13.542 12.500 7.218 1.00 86.69 290 GLU A N 1
ATOM 2306 C CA . GLU A 1 290 ? -14.494 12.230 8.307 1.00 86.69 290 GLU A CA 1
ATOM 2307 C C . GLU A 1 290 ? -15.538 11.156 7.952 1.00 86.69 290 GLU A C 1
ATOM 2309 O O . GLU A 1 290 ? -16.138 10.549 8.841 1.00 86.69 290 GLU A O 1
ATOM 2314 N N . GLN A 1 291 ? -15.760 10.899 6.659 1.00 84.75 291 GLN A N 1
ATOM 2315 C CA . GLN A 1 291 ? -16.706 9.890 6.169 1.00 84.75 291 GLN A CA 1
ATOM 2316 C C . GLN A 1 291 ? -16.107 8.473 6.063 1.00 84.75 291 GLN A C 1
ATOM 2318 O O . GLN A 1 291 ? -16.839 7.534 5.723 1.00 84.75 291 GLN A O 1
ATOM 2323 N N . LEU A 1 292 ? -14.803 8.305 6.325 1.00 83.12 292 LEU A N 1
ATOM 2324 C CA . LEU A 1 292 ? -14.060 7.039 6.228 1.00 83.12 292 LEU A CA 1
ATOM 2325 C C . LEU A 1 292 ? -13.798 6.427 7.614 1.00 83.12 292 LEU A C 1
ATOM 2327 O O . LEU A 1 292 ? -14.077 5.218 7.775 1.00 83.12 292 LEU A O 1
#